Protein AF-A0A1G5RGJ6-F1 (afdb_monomer)

Organism: Photorhabdus luminescens (NCBI:txid29488)

Secondary structure (DSSP, 8-state):
--S-EEE-HHHHHHHHHHHHHT--B-EEEEEEE-GGGS-PPP-TT-SS-SSEEEEEE-SEEEE-SS-TTEEEEEEEE-TTS-SEEEEEEEEEETT--EEEEEEEEEEEE--GGGT----EEEEEEEE-S-STTB---B-TTSS---HHHHHHHHHHHHH---SPBP-SSS--B-EEE--SS---TTEEEPHHHHHHHHHHHHHHT-GGGTTTT-S-HHHHHHHHT-

Mean predicted aligned error: 13.53 Å

InterPro domains:
  IPR005068 Bacteriophage lambda, Tail fiber protein, repeat-2 [PF03406] (167-208)
  IPR022225 Phage tail fibre protein, N-terminal domain [PF12571] (2-148)
  IPR051934 Bacteriophage Tail Fiber Structural Protein [PTHR35191] (2-210)

Nearest PDB structures (foldseek):
  7qrr-assembly1_G  TM=3.386E-01  e=2.457E+00  Noumeavirus
  1zsz-assembly2_C  TM=2.371E-01  e=7.072E+00  Haemophilus influenzae
  1ou9-assembly1_A  TM=2.353E-01  e=9.485E+00  Haemophilus influenzae
  1zsz-assembly2_B  TM=1.448E-01  e=9.485E+00  Haemophilus influenzae

pLDDT: mean 86.15, std 9.47, range [50.31, 97.44]

Sequence (226 aa):
MKYFAILTNLGAAKLANAAALGTKVDITHMAVGDGGGKLPSPDVNQTKLVNEKRRAAINTLSVDPVNTNQIIAEQIIPESEGGWWMREIGLLDSEGNLIAVANCPETYKPQLQEGSGRTQTVRMILIVSNTDSVTLKIDPSVVLATRDYVDSSIQKHEKSRNHPDATLTEKGFTKLNSAINSNDETTAATPKAVKAAYDNANSKLAKNQNGADIPDKNAFVKNLGL

Radius of gyration: 33.92 Å; Cα contacts (8 Å, |Δi|>4): 413; chains: 1; bounding box: 66×36×105 Å

Structure (mmCIF, N/CA/C/O backbone):
data_AF-A0A1G5RGJ6-F1
#
_entry.id   AF-A0A1G5RGJ6-F1
#
loop_
_atom_site.group_PDB
_atom_site.id
_atom_site.type_symbol
_atom_site.label_atom_id
_atom_site.label_alt_id
_atom_site.label_comp_id
_atom_site.label_asym_id
_atom_site.label_entity_id
_atom_site.label_seq_id
_atom_site.pdbx_PDB_ins_code
_atom_site.Cartn_x
_atom_site.Cartn_y
_atom_site.Cartn_z
_atom_site.occupancy
_atom_site.B_iso_or_equiv
_atom_site.auth_seq_id
_atom_site.auth_comp_id
_atom_site.auth_asym_id
_atom_site.auth_atom_id
_atom_site.pdbx_PDB_model_num
ATOM 1 N N . MET A 1 1 ? -7.087 -16.249 24.734 1.00 59.75 1 MET A N 1
ATOM 2 C CA . MET A 1 1 ? -6.143 -15.254 24.173 1.00 59.75 1 MET A CA 1
ATOM 3 C C . MET A 1 1 ? -6.401 -13.921 24.859 1.00 59.75 1 MET A C 1
ATOM 5 O O . MET A 1 1 ? -7.562 -13.594 25.043 1.00 59.75 1 MET A O 1
ATOM 9 N N . LYS A 1 2 ? -5.363 -13.199 25.306 1.00 78.12 2 LYS A N 1
ATOM 10 C CA . LYS A 1 2 ? -5.528 -11.928 26.045 1.00 78.12 2 LYS A CA 1
ATOM 11 C C . LYS A 1 2 ? -5.760 -10.726 25.117 1.00 78.12 2 LYS A C 1
ATOM 13 O O . LYS A 1 2 ? -6.500 -9.818 25.477 1.00 78.12 2 LYS A O 1
ATOM 18 N N . TYR A 1 3 ? -5.167 -10.761 23.925 1.00 88.00 3 TYR A N 1
ATOM 19 C CA . TYR A 1 3 ? -5.337 -9.760 22.874 1.00 88.00 3 TYR A CA 1
ATOM 20 C C . TYR A 1 3 ? -5.681 -10.465 21.571 1.00 88.00 3 TYR A C 1
ATOM 22 O O . TYR A 1 3 ? -5.098 -11.513 21.281 1.00 88.00 3 TYR A O 1
ATOM 30 N N . PHE A 1 4 ? -6.650 -9.940 20.836 1.00 89.06 4 PHE A N 1
ATOM 31 C CA . PHE A 1 4 ? -7.145 -10.532 19.605 1.00 89.06 4 PHE A CA 1
ATOM 32 C C . PHE A 1 4 ? -7.876 -9.485 18.757 1.00 89.06 4 PHE A C 1
ATOM 34 O O . PHE A 1 4 ? -8.361 -8.471 19.257 1.00 89.06 4 PHE A O 1
ATOM 41 N N . ALA A 1 5 ? -7.934 -9.751 17.457 1.00 91.88 5 ALA A N 1
ATOM 42 C CA . ALA A 1 5 ? -8.711 -8.994 16.490 1.00 91.88 5 ALA A CA 1
ATOM 43 C C . ALA A 1 5 ? -9.913 -9.830 16.055 1.00 91.88 5 ALA A C 1
ATOM 45 O O . ALA A 1 5 ? -9.784 -11.039 15.852 1.00 91.88 5 ALA A O 1
ATOM 46 N N . ILE A 1 6 ? -11.060 -9.185 15.885 1.00 92.31 6 ILE A N 1
ATOM 47 C CA . ILE A 1 6 ? -12.258 -9.796 15.319 1.00 92.31 6 ILE A CA 1
ATOM 48 C C . ILE A 1 6 ? -12.815 -8.930 14.201 1.00 92.31 6 ILE A C 1
ATOM 50 O O . ILE A 1 6 ? -12.645 -7.709 14.168 1.00 92.31 6 ILE A O 1
ATOM 54 N N . LEU A 1 7 ? -13.524 -9.593 13.301 1.00 92.56 7 LEU A N 1
ATOM 55 C CA . LEU A 1 7 ? -14.355 -8.945 12.309 1.00 92.56 7 LEU A CA 1
ATOM 56 C C . LEU A 1 7 ? -15.696 -8.568 12.951 1.00 92.56 7 LEU A C 1
ATOM 58 O O . LEU A 1 7 ? -16.266 -9.364 13.700 1.00 92.56 7 LEU A O 1
ATOM 62 N N . THR A 1 8 ? -16.203 -7.372 12.669 1.00 94.38 8 THR A N 1
ATOM 63 C CA . THR A 1 8 ? -17.561 -7.002 13.087 1.00 94.38 8 THR A CA 1
ATOM 64 C C . THR A 1 8 ? -18.584 -7.702 12.190 1.00 94.38 8 THR A C 1
ATOM 66 O O . THR A 1 8 ? -18.267 -8.110 11.072 1.00 94.38 8 THR A O 1
ATOM 69 N N . ASN A 1 9 ? -19.838 -7.806 12.629 1.00 92.88 9 ASN A N 1
ATOM 70 C CA . ASN A 1 9 ? -20.930 -8.332 11.804 1.00 92.88 9 ASN A CA 1
ATOM 71 C C . ASN A 1 9 ? -21.095 -7.522 10.509 1.00 92.88 9 ASN A C 1
ATOM 73 O O . ASN A 1 9 ? -21.352 -8.085 9.446 1.00 92.88 9 ASN A O 1
ATOM 77 N N . LEU A 1 10 ? -20.886 -6.204 10.588 1.00 92.50 10 LEU A N 1
ATOM 78 C CA . LEU A 1 10 ? -20.921 -5.317 9.430 1.00 92.50 10 LEU A CA 1
ATOM 79 C C . LEU A 1 10 ? -19.747 -5.581 8.478 1.00 92.50 10 LEU A C 1
ATOM 81 O O . LEU A 1 10 ? -19.954 -5.695 7.271 1.00 92.50 10 LEU A O 1
ATOM 85 N N . GLY A 1 11 ? -18.533 -5.737 9.012 1.00 90.75 11 GLY A N 1
ATOM 86 C CA . GLY A 1 11 ? -17.352 -6.097 8.231 1.00 90.75 11 GLY A CA 1
ATOM 87 C C . GLY A 1 11 ? -17.491 -7.462 7.561 1.00 90.75 11 GLY A C 1
ATOM 88 O O . GLY A 1 11 ? -17.204 -7.592 6.374 1.00 90.75 11 GLY A O 1
ATOM 89 N N . ALA A 1 12 ? -18.014 -8.455 8.283 1.00 90.25 12 ALA A N 1
ATOM 90 C CA . ALA A 1 12 ? -18.324 -9.786 7.764 1.00 90.25 12 ALA A CA 1
ATOM 91 C C . ALA A 1 12 ? -19.304 -9.726 6.598 1.00 90.25 12 ALA A C 1
ATOM 93 O O . ALA A 1 12 ? -19.031 -10.289 5.538 1.00 90.25 12 ALA A O 1
ATOM 94 N N . ALA A 1 13 ? -20.406 -8.994 6.764 1.00 91.12 13 ALA A N 1
ATOM 95 C CA . ALA A 1 13 ? -21.399 -8.819 5.716 1.00 91.12 13 ALA A CA 1
ATOM 96 C C . ALA A 1 13 ? -20.813 -8.104 4.489 1.00 91.12 13 ALA A C 1
ATOM 98 O O . ALA A 1 13 ? -21.030 -8.552 3.365 1.00 91.12 13 ALA A O 1
ATOM 99 N N . LYS A 1 14 ? -20.025 -7.036 4.680 1.00 90.69 14 LYS A N 1
ATOM 100 C CA . LYS A 1 14 ? -19.388 -6.315 3.567 1.00 90.69 14 LYS A CA 1
ATOM 101 C C . LYS A 1 14 ? -18.380 -7.183 2.814 1.00 90.69 14 LYS A C 1
ATOM 103 O O . LYS A 1 14 ? -18.431 -7.216 1.589 1.00 90.69 14 LYS A O 1
ATOM 108 N N . LEU A 1 15 ? -17.520 -7.924 3.513 1.00 87.88 15 LEU A N 1
ATOM 109 C CA . LEU A 1 15 ? -16.556 -8.827 2.873 1.00 87.88 15 LEU A CA 1
ATOM 110 C C . LEU A 1 15 ? -17.241 -9.990 2.146 1.00 87.88 15 LEU A C 1
ATOM 112 O O . LEU A 1 15 ? -16.823 -10.351 1.045 1.00 87.88 15 LEU A O 1
ATOM 116 N N . ALA A 1 16 ? -18.309 -10.549 2.722 1.00 87.69 16 ALA A N 1
ATOM 117 C CA . ALA A 1 16 ? -19.101 -11.596 2.084 1.00 87.69 16 ALA A CA 1
ATOM 118 C C . ALA A 1 16 ? -19.816 -11.083 0.823 1.00 87.69 16 ALA A C 1
ATOM 120 O O . ALA A 1 16 ? -19.769 -11.735 -0.218 1.00 87.69 16 ALA A O 1
ATOM 121 N N . ASN A 1 17 ? -20.414 -9.889 0.883 1.00 88.69 17 ASN A N 1
ATOM 122 C CA . ASN A 1 17 ? -21.050 -9.252 -0.272 1.00 88.69 17 ASN A CA 1
ATOM 123 C C . ASN A 1 17 ? -20.033 -8.918 -1.367 1.00 88.69 17 ASN A C 1
ATOM 125 O O . ASN A 1 17 ? -20.306 -9.148 -2.541 1.00 88.69 17 ASN A O 1
ATOM 129 N N . ALA A 1 18 ? -18.853 -8.425 -0.991 1.00 88.50 18 ALA A N 1
ATOM 130 C CA . ALA A 1 18 ? -17.764 -8.157 -1.921 1.00 88.50 18 ALA A CA 1
ATOM 131 C C . ALA A 1 18 ? -17.299 -9.438 -2.632 1.00 88.50 18 ALA A C 1
ATOM 133 O O . ALA A 1 18 ? -17.200 -9.460 -3.857 1.00 88.50 18 ALA A O 1
ATOM 134 N N . ALA A 1 19 ? -17.145 -10.540 -1.887 1.00 85.62 19 ALA A N 1
ATOM 135 C CA . ALA A 1 19 ? -16.841 -11.850 -2.464 1.00 85.62 19 ALA A CA 1
ATOM 136 C C . ALA A 1 19 ? -17.929 -12.330 -3.442 1.00 85.62 19 ALA A C 1
ATOM 138 O O . ALA A 1 19 ? -17.610 -12.860 -4.502 1.00 85.62 19 ALA A O 1
ATOM 139 N N . ALA A 1 20 ? -19.208 -12.138 -3.101 1.00 87.00 20 ALA A N 1
ATOM 140 C CA . ALA A 1 20 ? -20.334 -12.576 -3.926 1.00 87.00 20 ALA A CA 1
ATOM 141 C C . ALA A 1 20 ? -20.512 -11.739 -5.205 1.00 87.00 20 ALA A C 1
ATOM 143 O O . ALA A 1 20 ? -20.880 -12.278 -6.246 1.00 87.00 20 ALA A O 1
ATOM 144 N N . LEU A 1 21 ? -20.259 -10.429 -5.132 1.00 88.25 21 LEU A N 1
ATOM 145 C CA . LEU A 1 21 ? -20.420 -9.489 -6.247 1.00 88.25 21 LEU A CA 1
ATOM 146 C C . LEU A 1 21 ? -19.147 -9.319 -7.089 1.00 88.25 21 LEU A C 1
ATOM 148 O O . LEU A 1 21 ? -19.188 -8.645 -8.116 1.00 88.25 21 LEU A O 1
ATOM 152 N N . GLY A 1 22 ? -18.017 -9.887 -6.658 1.00 82.69 22 GLY A N 1
ATOM 153 C CA . GLY A 1 22 ? -16.712 -9.653 -7.279 1.00 82.69 22 GLY A CA 1
ATOM 154 C C . GLY A 1 22 ? -16.197 -8.221 -7.088 1.00 82.69 22 GLY A C 1
ATOM 155 O O . GLY A 1 22 ? -15.380 -7.750 -7.879 1.00 82.69 22 GLY A O 1
ATOM 156 N N . THR A 1 23 ? -16.687 -7.510 -6.070 1.00 87.69 23 THR A N 1
ATOM 157 C CA . THR A 1 23 ? -16.209 -6.173 -5.693 1.00 87.69 23 THR A CA 1
ATOM 158 C C . THR A 1 23 ? -15.187 -6.271 -4.560 1.00 87.69 23 THR A C 1
ATOM 160 O O . THR A 1 23 ? -14.920 -7.352 -4.035 1.00 87.69 23 THR A O 1
ATOM 163 N N . LYS A 1 24 ? -14.567 -5.145 -4.193 1.00 86.12 24 LYS A N 1
ATOM 164 C CA . LYS A 1 24 ? -13.589 -5.083 -3.102 1.00 86.12 24 LYS A CA 1
ATOM 165 C C . LYS A 1 24 ? -14.012 -4.069 -2.050 1.00 86.12 24 LYS A C 1
ATOM 167 O O . LYS A 1 24 ? -14.622 -3.054 -2.373 1.00 86.12 24 LYS A O 1
ATOM 172 N N . VAL A 1 25 ? -13.686 -4.359 -0.796 1.00 88.06 25 VAL A N 1
ATOM 173 C CA . VAL A 1 25 ? -13.858 -3.444 0.332 1.00 88.06 25 VAL A CA 1
ATOM 174 C C . VAL A 1 25 ? -12.575 -2.643 0.510 1.00 88.06 25 VAL A C 1
ATOM 176 O O . VAL A 1 25 ? -11.504 -3.205 0.759 1.00 88.06 25 VAL A O 1
ATOM 179 N N . ASP A 1 26 ? -12.699 -1.324 0.414 1.00 88.62 26 ASP A N 1
ATOM 180 C CA . ASP A 1 26 ? -11.600 -0.391 0.635 1.00 88.62 26 ASP A CA 1
ATOM 181 C C . ASP A 1 26 ? -11.474 -0.072 2.124 1.00 88.62 26 ASP A C 1
ATOM 183 O O . ASP A 1 26 ? -12.219 0.749 2.659 1.00 88.62 26 ASP A O 1
ATOM 187 N N . ILE A 1 27 ? -10.511 -0.696 2.804 1.00 90.88 27 ILE A N 1
ATOM 188 C CA . ILE A 1 27 ? -10.155 -0.324 4.177 1.00 90.88 27 ILE A CA 1
ATOM 189 C C . ILE A 1 27 ? -9.201 0.867 4.101 1.00 90.88 27 ILE A C 1
ATOM 191 O O . ILE A 1 27 ? -8.064 0.748 3.646 1.00 90.88 27 ILE A O 1
ATOM 195 N N . THR A 1 28 ? -9.674 2.038 4.519 1.00 90.38 28 THR A N 1
ATOM 196 C CA . THR A 1 28 ? -8.976 3.307 4.272 1.00 90.38 28 THR A CA 1
ATOM 197 C C . THR A 1 28 ? -8.373 3.914 5.528 1.00 90.38 28 THR A C 1
ATOM 199 O O . THR A 1 28 ? -7.327 4.559 5.436 1.00 90.38 28 THR A O 1
ATOM 202 N N . HIS A 1 29 ? -8.993 3.700 6.690 1.00 91.69 29 HIS A N 1
ATOM 203 C CA . HIS A 1 29 ? -8.600 4.341 7.940 1.00 91.69 29 HIS A CA 1
ATOM 204 C C . HIS A 1 29 ? -8.380 3.325 9.054 1.00 91.69 29 HIS A C 1
ATOM 206 O O . HIS A 1 29 ? -9.084 2.321 9.161 1.00 91.69 29 HIS A O 1
ATOM 212 N N . MET A 1 30 ? -7.419 3.635 9.917 1.00 94.62 30 MET A N 1
ATOM 213 C CA . MET A 1 30 ? -7.238 2.977 11.198 1.00 94.62 30 MET A CA 1
ATOM 214 C C . MET A 1 30 ? -7.519 3.997 12.300 1.00 94.62 30 MET A C 1
ATOM 216 O O . MET A 1 30 ? -7.051 5.142 12.266 1.00 94.62 30 MET A O 1
ATOM 220 N N . ALA A 1 31 ? -8.347 3.579 13.247 1.00 95.06 31 ALA A N 1
ATOM 221 C CA . ALA A 1 31 ? -8.646 4.323 14.450 1.00 95.06 31 ALA A CA 1
ATOM 222 C C . ALA A 1 31 ? -7.993 3.648 15.652 1.00 95.06 31 ALA A C 1
ATOM 224 O O . ALA A 1 31 ? -7.928 2.422 15.732 1.00 95.06 31 ALA A O 1
ATOM 225 N N . VAL A 1 32 ? -7.526 4.456 16.595 1.00 95.06 32 VAL A N 1
ATOM 226 C CA . VAL A 1 32 ? -6.949 4.000 17.855 1.00 95.06 32 VAL A CA 1
ATOM 227 C C . VAL A 1 32 ? -7.662 4.718 18.990 1.00 95.06 32 VAL A C 1
ATOM 229 O O . VAL A 1 32 ? -7.907 5.928 18.930 1.00 95.06 32 VAL A O 1
ATOM 232 N N . GLY A 1 33 ? -8.021 3.958 20.017 1.00 94.31 33 GLY A N 1
ATOM 233 C CA . GLY A 1 33 ? -8.762 4.439 21.172 1.00 94.31 33 GLY A CA 1
ATOM 234 C C . GLY A 1 33 ? -8.133 4.028 22.493 1.00 94.31 33 GLY A C 1
ATOM 235 O O . GLY A 1 33 ? -7.283 3.131 22.564 1.00 94.31 33 GLY A O 1
ATOM 236 N N . ASP A 1 34 ? -8.583 4.692 23.554 1.00 93.94 34 ASP A N 1
ATOM 237 C CA . ASP A 1 34 ? -8.144 4.426 24.925 1.00 93.94 34 ASP A CA 1
ATOM 238 C C . ASP A 1 34 ? -9.097 3.512 25.706 1.00 93.94 34 ASP A C 1
ATOM 240 O O . ASP A 1 34 ? -8.871 3.295 26.899 1.00 93.94 34 ASP A O 1
ATOM 244 N N . GLY A 1 35 ? -10.158 2.999 25.072 1.00 89.06 35 GLY A N 1
ATOM 245 C CA . GLY A 1 35 ? -11.114 2.080 25.690 1.00 89.06 35 GLY A CA 1
ATOM 246 C C . GLY A 1 35 ? -11.929 2.675 26.844 1.00 89.06 35 GLY A C 1
ATOM 247 O O . GLY A 1 35 ? -12.487 1.929 27.646 1.00 89.06 35 GLY A O 1
ATOM 248 N N . GLY A 1 36 ? -11.956 4.004 27.000 1.00 88.75 36 GLY A N 1
ATOM 249 C CA . GLY A 1 36 ? -12.601 4.667 28.137 1.00 88.75 36 GLY A CA 1
ATOM 250 C C . GLY A 1 36 ? -11.837 4.482 29.454 1.00 88.75 36 GLY A C 1
ATOM 251 O O . GLY A 1 36 ? -12.436 4.499 30.528 1.00 88.75 36 GLY A O 1
ATOM 252 N N . GLY A 1 37 ? -10.520 4.258 29.384 1.00 86.50 37 GLY A N 1
ATOM 253 C CA . GLY A 1 37 ? -9.661 4.069 30.559 1.00 86.50 37 GLY A CA 1
ATOM 254 C C . GLY A 1 37 ? -9.547 2.623 31.050 1.00 86.50 37 GLY A C 1
ATOM 255 O O . GLY A 1 37 ? -8.853 2.377 32.034 1.00 86.50 37 GLY A O 1
ATOM 256 N N . LYS A 1 38 ? -10.195 1.664 30.380 1.00 89.06 38 LYS A N 1
ATOM 257 C CA . LYS A 1 38 ? -10.104 0.225 30.668 1.00 89.06 38 LYS A CA 1
ATOM 258 C C . LYS A 1 38 ? -9.821 -0.538 29.381 1.00 89.06 38 LYS A C 1
ATOM 260 O O . LYS A 1 38 ? -10.159 -0.062 28.305 1.00 89.06 38 LYS A O 1
ATOM 265 N N . LEU A 1 39 ? -9.209 -1.717 29.482 1.00 88.19 39 LEU A N 1
ATOM 266 C CA . LEU A 1 39 ? -9.000 -2.589 28.326 1.00 88.19 39 LEU A CA 1
ATOM 267 C C . LEU A 1 39 ? -10.361 -3.125 27.837 1.00 88.19 39 LEU A C 1
ATOM 269 O O . LEU A 1 39 ? -10.979 -3.909 28.566 1.00 88.19 39 LEU A O 1
ATOM 273 N N . PRO A 1 40 ? -10.847 -2.726 26.648 1.00 89.75 40 PRO A N 1
ATOM 274 C CA . PRO A 1 40 ? -12.126 -3.205 26.152 1.00 89.75 40 PRO A CA 1
ATOM 275 C C . PRO A 1 40 ? -11.983 -4.633 25.613 1.00 89.75 40 PRO A C 1
ATOM 277 O O . PRO A 1 40 ? -10.918 -5.031 25.130 1.00 89.75 40 PRO A O 1
ATOM 280 N N . SER A 1 41 ? -13.066 -5.408 25.691 1.00 91.44 41 SER A N 1
ATOM 281 C CA . SER A 1 41 ? -13.170 -6.666 24.951 1.00 91.44 41 SER A CA 1
ATOM 282 C C . SER A 1 41 ? -13.785 -6.370 23.585 1.00 91.44 41 SER A C 1
ATOM 284 O O . SER A 1 41 ? -14.881 -5.810 23.559 1.00 91.44 41 SER A O 1
ATOM 286 N N . PRO A 1 42 ? -13.127 -6.746 22.476 1.00 92.38 42 PRO A N 1
ATOM 287 C CA . PRO A 1 42 ? -13.717 -6.651 21.148 1.00 92.38 42 PRO A CA 1
ATOM 288 C C . PRO A 1 42 ? -15.051 -7.415 21.082 1.00 92.38 42 PRO A C 1
ATOM 290 O O . PRO A 1 42 ? -15.126 -8.560 21.533 1.00 92.38 42 PRO A O 1
ATOM 293 N N . ASP A 1 43 ? -16.085 -6.791 20.517 1.00 92.75 43 ASP A N 1
ATOM 294 C CA . ASP A 1 43 ? -17.411 -7.372 20.266 1.00 92.75 43 ASP A CA 1
ATOM 295 C C . ASP A 1 43 ? -17.783 -7.232 18.778 1.00 92.75 43 ASP A C 1
ATOM 297 O O . ASP A 1 43 ? -17.609 -6.183 18.156 1.00 92.75 43 ASP A O 1
ATOM 301 N N . VAL A 1 44 ? -18.302 -8.317 18.198 1.00 92.12 44 VAL A N 1
ATOM 302 C CA . VAL A 1 44 ? -18.717 -8.393 16.792 1.00 92.12 44 VAL A CA 1
ATOM 303 C C . VAL A 1 44 ? -19.825 -7.393 16.450 1.00 92.12 44 VAL A C 1
ATOM 305 O O . VAL A 1 44 ? -19.962 -7.003 15.293 1.00 92.12 44 VAL A O 1
ATOM 308 N N . ASN A 1 45 ? -20.609 -6.942 17.432 1.00 93.56 45 ASN A N 1
ATOM 309 C CA . ASN A 1 45 ? -21.677 -5.960 17.231 1.00 93.56 45 ASN A CA 1
ATOM 310 C C . ASN A 1 45 ? -21.195 -4.503 17.306 1.00 93.56 45 ASN A C 1
ATOM 312 O O . ASN 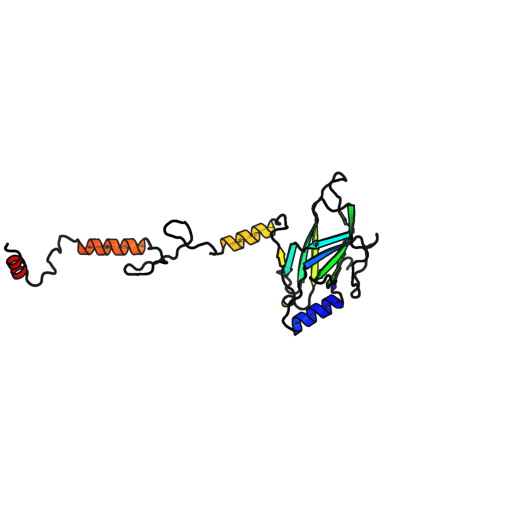A 1 45 ? -22.006 -3.587 17.153 1.00 93.56 45 ASN A O 1
ATOM 316 N N . GLN A 1 46 ? -19.901 -4.259 17.540 1.00 91.88 46 GLN A N 1
ATOM 317 C CA . GLN A 1 46 ? -19.373 -2.899 17.584 1.00 91.88 46 GLN A CA 1
ATOM 318 C C . GLN A 1 46 ? -19.494 -2.218 16.222 1.00 91.88 46 GLN A C 1
ATOM 320 O O . GLN A 1 46 ? -19.049 -2.726 15.195 1.00 91.88 46 GLN A O 1
ATOM 325 N N . THR A 1 47 ? -20.049 -1.010 16.240 1.00 92.12 47 THR A N 1
ATOM 326 C CA . THR A 1 47 ? -20.099 -0.106 15.082 1.00 92.12 47 THR A CA 1
ATOM 327 C C . THR A 1 47 ? -19.096 1.040 15.197 1.00 92.12 47 THR A C 1
ATOM 329 O O . THR A 1 47 ? -18.831 1.733 14.218 1.00 92.12 47 THR A O 1
ATOM 332 N N . LYS A 1 48 ? -18.521 1.233 16.389 1.00 93.38 48 LYS A N 1
ATOM 333 C CA . LYS A 1 48 ? -17.503 2.235 16.717 1.00 93.38 48 LYS A CA 1
ATOM 334 C C . LYS A 1 48 ? -16.623 1.752 17.873 1.00 93.38 48 LYS A C 1
ATOM 336 O O . LYS A 1 48 ? -17.019 0.857 18.625 1.00 93.38 48 LYS A O 1
ATOM 341 N N . LEU A 1 49 ? -15.454 2.372 18.017 1.00 93.56 49 LEU A N 1
ATOM 342 C CA . LEU A 1 49 ? -14.593 2.198 19.189 1.00 93.56 49 LEU A CA 1
ATOM 343 C C . LEU A 1 49 ? -15.272 2.749 20.451 1.00 93.56 49 LEU A C 1
ATOM 345 O O . LEU A 1 49 ? -16.128 3.635 20.365 1.00 93.56 49 LEU A O 1
ATOM 349 N N . VAL A 1 50 ? -14.898 2.224 21.620 1.00 93.50 50 VAL A N 1
ATOM 350 C CA . VAL A 1 50 ? -15.452 2.656 22.914 1.00 93.50 50 VAL A CA 1
ATOM 351 C C . VAL A 1 50 ? -15.112 4.121 23.175 1.00 93.50 50 VAL A C 1
ATOM 353 O O . VAL A 1 50 ? -15.988 4.897 23.556 1.00 93.50 50 VAL A O 1
ATOM 356 N N . ASN A 1 51 ? -13.858 4.507 22.938 1.00 93.69 51 ASN A N 1
ATOM 357 C CA . ASN A 1 51 ? -13.404 5.887 23.011 1.00 93.69 51 ASN A CA 1
ATOM 358 C C . ASN A 1 51 ? -12.254 6.137 22.028 1.00 93.69 51 ASN A C 1
ATOM 360 O O . ASN A 1 51 ? -11.072 5.979 22.346 1.00 93.69 51 ASN A O 1
ATOM 364 N N . GLU A 1 52 ? -12.624 6.546 20.819 1.00 94.19 52 GLU A N 1
ATOM 365 C CA . GLU A 1 52 ? -11.686 6.900 19.758 1.00 94.19 52 GLU A CA 1
ATOM 366 C C . GLU A 1 52 ? -10.868 8.147 20.133 1.00 94.19 52 GLU A C 1
ATOM 368 O O . GLU A 1 52 ? -11.419 9.175 20.526 1.00 94.19 52 GLU A O 1
ATOM 373 N N . LYS A 1 53 ? -9.540 8.061 20.001 1.00 93.81 53 LYS A N 1
ATOM 374 C CA . LYS A 1 53 ? -8.610 9.180 20.234 1.00 93.81 53 LYS A CA 1
ATOM 375 C C . LYS A 1 53 ? -8.003 9.714 18.956 1.00 93.81 53 LYS A C 1
ATOM 377 O O . LYS A 1 53 ? -7.729 10.906 18.854 1.00 93.81 53 LYS A O 1
ATOM 382 N N . ARG A 1 54 ? -7.783 8.829 17.992 1.00 92.94 54 ARG A N 1
ATOM 383 C CA . ARG A 1 54 ? -7.171 9.157 16.715 1.00 92.94 54 ARG A CA 1
ATOM 384 C C . ARG A 1 54 ? -7.802 8.322 15.623 1.00 92.94 54 ARG A C 1
ATOM 386 O O . ARG A 1 54 ? -7.996 7.124 15.800 1.00 92.94 54 ARG A O 1
ATOM 393 N N . ARG A 1 55 ? -8.003 8.945 14.469 1.00 94.12 55 ARG A N 1
ATOM 394 C CA . ARG A 1 55 ? -8.313 8.291 13.202 1.00 94.12 55 ARG A CA 1
ATOM 395 C C . ARG A 1 55 ? -7.432 8.895 12.131 1.00 94.12 55 ARG A C 1
ATOM 397 O O . ARG A 1 55 ? -7.386 10.113 11.994 1.00 94.12 55 ARG A O 1
ATOM 404 N N . ALA A 1 56 ? -6.736 8.055 11.379 1.00 91.00 56 ALA A N 1
ATOM 405 C CA . ALA A 1 56 ? -6.009 8.508 10.202 1.00 91.00 56 ALA A CA 1
ATOM 406 C C . ALA A 1 56 ? -5.995 7.429 9.125 1.00 91.00 56 ALA A C 1
ATOM 408 O O . ALA A 1 56 ? -6.393 6.287 9.366 1.00 91.00 56 ALA A O 1
ATOM 409 N N . ALA A 1 57 ? -5.545 7.810 7.935 1.00 89.50 57 ALA A N 1
ATOM 410 C CA . ALA A 1 57 ? -5.368 6.875 6.841 1.00 89.50 57 ALA A CA 1
ATOM 411 C C . ALA A 1 57 ? -4.375 5.762 7.217 1.00 89.50 57 ALA A C 1
ATOM 413 O O . ALA A 1 57 ? -3.394 5.994 7.929 1.00 89.50 57 ALA A O 1
ATOM 414 N N . ILE A 1 58 ? -4.646 4.556 6.724 1.00 89.00 58 ILE A N 1
ATOM 415 C CA . ILE A 1 58 ? -3.723 3.422 6.812 1.00 89.00 58 ILE A CA 1
ATOM 416 C C . ILE A 1 58 ? -2.520 3.696 5.913 1.00 89.00 58 ILE A C 1
ATOM 418 O O . ILE A 1 58 ? -2.664 4.200 4.797 1.00 89.00 58 ILE A O 1
ATOM 422 N N . ASN A 1 59 ? -1.339 3.336 6.401 1.00 83.88 59 ASN A N 1
ATOM 423 C CA . ASN A 1 59 ? -0.088 3.490 5.674 1.00 83.88 59 ASN A CA 1
ATOM 424 C C . ASN A 1 59 ? 0.175 2.283 4.768 1.00 83.88 59 ASN A C 1
ATOM 426 O O . ASN A 1 59 ? 0.490 2.438 3.586 1.00 83.88 59 ASN A O 1
ATOM 430 N N . THR A 1 60 ? -0.007 1.081 5.312 1.00 81.00 60 THR A N 1
ATOM 431 C CA . THR A 1 60 ? 0.174 -0.189 4.605 1.00 81.00 60 THR A CA 1
ATOM 432 C C . THR A 1 60 ? -0.966 -1.149 4.933 1.00 81.00 60 THR A C 1
ATOM 434 O O . THR A 1 60 ? -1.345 -1.334 6.088 1.00 81.00 60 THR A O 1
ATOM 437 N N . LEU A 1 61 ? -1.524 -1.768 3.897 1.00 85.19 61 LEU A N 1
ATOM 438 C CA . LEU A 1 61 ? -2.472 -2.868 3.977 1.00 85.19 61 LEU A CA 1
ATOM 439 C C . LEU A 1 61 ? -1.993 -3.970 3.031 1.00 85.19 61 LEU A C 1
ATOM 441 O O . LEU A 1 61 ? -2.019 -3.803 1.809 1.00 85.19 61 LEU A O 1
ATOM 445 N N . SER A 1 62 ? -1.532 -5.081 3.593 1.00 84.94 62 SER A N 1
ATOM 446 C CA . SER A 1 62 ? -0.964 -6.205 2.847 1.00 84.94 62 SER A CA 1
ATOM 447 C C . SER A 1 62 ? -1.513 -7.541 3.339 1.00 84.94 62 SER A C 1
ATOM 449 O O . SER A 1 62 ? -2.066 -7.640 4.431 1.00 84.94 62 SER A O 1
ATOM 451 N N . VAL A 1 63 ? -1.370 -8.578 2.517 1.00 85.12 63 VAL A N 1
ATOM 452 C CA . VAL A 1 63 ? -1.635 -9.964 2.924 1.00 85.12 63 VAL A CA 1
ATOM 453 C C . VAL A 1 63 ? -0.363 -10.544 3.537 1.00 85.12 63 VAL A C 1
ATOM 455 O O . VAL A 1 63 ? 0.737 -10.281 3.043 1.00 85.12 63 VAL A O 1
ATOM 458 N N . ASP A 1 64 ? -0.501 -11.320 4.609 1.00 83.62 64 ASP A N 1
ATOM 459 C CA . ASP A 1 64 ? 0.619 -12.036 5.218 1.00 83.62 64 ASP A CA 1
ATOM 460 C C . ASP A 1 64 ? 1.193 -13.059 4.208 1.00 83.62 64 ASP A C 1
ATOM 462 O O . ASP A 1 64 ? 0.448 -13.890 3.677 1.00 83.62 64 ASP A O 1
ATOM 466 N N . PRO A 1 65 ? 2.510 -13.025 3.922 1.00 76.94 65 PRO A N 1
ATOM 467 C CA . PRO A 1 65 ? 3.136 -13.923 2.951 1.00 76.94 65 PRO A CA 1
ATOM 468 C C . PRO A 1 65 ? 3.132 -15.399 3.375 1.00 76.94 65 PRO A C 1
ATOM 470 O O . PRO A 1 65 ? 3.288 -16.272 2.524 1.00 76.94 65 PRO A O 1
ATOM 473 N N . VAL A 1 66 ? 2.988 -15.690 4.669 1.00 81.94 66 VAL A N 1
ATOM 474 C CA . VAL A 1 66 ? 2.914 -17.049 5.222 1.00 81.94 66 VAL A CA 1
ATOM 475 C C . VAL A 1 66 ? 1.461 -17.508 5.327 1.00 81.94 66 VAL A C 1
ATOM 477 O O . VAL A 1 66 ? 1.160 -18.667 5.050 1.00 81.94 66 VAL A O 1
ATOM 480 N N . ASN A 1 67 ? 0.553 -16.603 5.706 1.00 82.94 67 ASN A N 1
ATOM 481 C CA . ASN A 1 67 ? -0.864 -16.898 5.909 1.00 82.94 67 ASN A CA 1
ATOM 482 C C . ASN A 1 67 ? -1.738 -16.053 4.977 1.00 82.94 67 ASN A C 1
ATOM 484 O O . ASN A 1 67 ? -2.179 -14.967 5.341 1.00 82.94 67 ASN A O 1
ATOM 488 N N . THR A 1 68 ? -2.097 -16.587 3.811 1.00 83.19 68 THR A N 1
ATOM 489 C CA . THR A 1 68 ? -2.869 -15.852 2.788 1.00 83.19 68 THR A CA 1
ATOM 490 C C . THR A 1 68 ? -4.273 -15.413 3.220 1.00 83.19 68 THR A C 1
ATOM 492 O O . THR A 1 68 ? -4.892 -14.610 2.530 1.00 83.19 68 THR A O 1
ATOM 495 N N . ASN A 1 69 ? -4.765 -15.906 4.361 1.00 84.44 69 ASN A N 1
ATOM 496 C CA . ASN A 1 69 ? -6.034 -15.509 4.981 1.00 84.44 69 ASN A CA 1
ATOM 497 C C . ASN A 1 69 ? -5.874 -14.389 6.026 1.00 84.44 69 ASN A C 1
ATOM 499 O O . ASN A 1 69 ? -6.834 -14.050 6.715 1.00 84.44 69 ASN A O 1
ATOM 503 N N . GLN A 1 70 ? -4.670 -13.841 6.204 1.00 86.81 70 GLN A N 1
ATOM 504 C CA . GLN A 1 70 ? -4.397 -12.761 7.146 1.00 86.81 70 GLN A CA 1
ATOM 505 C C . GLN A 1 70 ? -4.078 -11.469 6.410 1.00 86.81 70 GLN A C 1
ATOM 507 O O . GLN A 1 70 ? -3.251 -11.434 5.501 1.00 86.81 70 GLN A O 1
ATOM 512 N N . ILE A 1 71 ? -4.721 -10.395 6.848 1.00 89.38 71 ILE A N 1
ATOM 513 C CA . ILE A 1 71 ? -4.462 -9.035 6.401 1.00 89.38 71 ILE A CA 1
ATOM 514 C C . ILE A 1 71 ? -3.746 -8.302 7.521 1.00 89.38 71 ILE A C 1
ATOM 516 O O . ILE A 1 71 ? -4.171 -8.327 8.677 1.00 89.38 71 ILE A O 1
ATOM 520 N N . ILE A 1 72 ? -2.661 -7.634 7.161 1.00 89.94 72 ILE A N 1
ATOM 521 C CA . ILE A 1 72 ? -1.859 -6.805 8.043 1.00 89.94 72 ILE A CA 1
ATOM 522 C C . ILE A 1 72 ? -2.147 -5.357 7.667 1.00 89.94 72 ILE A C 1
ATOM 524 O O . ILE A 1 72 ? -1.803 -4.908 6.575 1.00 89.94 72 ILE A O 1
ATOM 528 N N . ALA A 1 73 ? -2.794 -4.637 8.576 1.00 90.88 73 ALA A N 1
ATOM 529 C CA . ALA A 1 73 ? -2.985 -3.199 8.484 1.00 90.88 73 ALA A CA 1
ATOM 530 C C . ALA A 1 73 ? -1.986 -2.506 9.409 1.00 90.88 73 ALA A C 1
ATOM 532 O O . ALA A 1 73 ? -1.893 -2.858 10.589 1.00 90.88 73 ALA A O 1
ATOM 533 N N . GLU A 1 74 ? -1.272 -1.502 8.910 1.00 90.75 74 GLU A N 1
ATOM 534 C CA . GLU A 1 74 ? -0.378 -0.690 9.729 1.00 90.75 74 GLU A CA 1
ATOM 535 C C . GLU A 1 74 ? -0.663 0.801 9.593 1.00 90.75 74 GLU A C 1
ATOM 537 O O . GLU A 1 74 ? -0.958 1.333 8.519 1.00 90.75 74 GLU A O 1
ATOM 542 N N . GLN A 1 75 ? -0.524 1.481 10.722 1.00 89.12 75 GLN A N 1
ATOM 543 C CA . GLN A 1 75 ? -0.603 2.923 10.833 1.00 89.12 75 GLN A CA 1
ATOM 544 C C . GLN A 1 75 ? 0.565 3.425 11.678 1.00 89.12 75 GLN A C 1
ATOM 546 O O . GLN A 1 75 ? 0.894 2.850 12.715 1.00 89.12 75 GLN A O 1
ATOM 551 N N . ILE A 1 76 ? 1.173 4.531 11.271 1.00 87.38 76 ILE A N 1
ATOM 552 C CA . ILE A 1 76 ? 2.196 5.227 12.041 1.00 87.38 76 ILE A CA 1
ATOM 553 C C . ILE A 1 76 ? 1.551 6.415 12.752 1.00 87.38 76 ILE A C 1
ATOM 555 O O . ILE A 1 76 ? 0.861 7.251 12.160 1.00 87.38 76 ILE A O 1
ATOM 559 N N . ILE A 1 77 ? 1.781 6.489 14.057 1.00 88.44 77 ILE A N 1
ATOM 560 C CA . ILE A 1 77 ? 1.412 7.624 14.891 1.00 88.44 77 ILE A CA 1
ATOM 561 C C . ILE A 1 77 ? 2.672 8.479 15.080 1.00 88.44 77 ILE A C 1
ATOM 563 O O . ILE A 1 77 ? 3.623 8.004 15.718 1.00 88.44 77 ILE A O 1
ATOM 567 N N . PRO A 1 78 ? 2.706 9.706 14.530 1.00 86.38 78 PRO A N 1
ATOM 568 C CA . PRO A 1 78 ? 3.856 10.594 14.656 1.00 86.38 78 PRO A CA 1
ATOM 569 C C . PRO A 1 78 ? 4.053 11.062 16.106 1.00 86.38 78 PRO A C 1
ATOM 571 O O . PRO A 1 78 ? 3.198 10.885 16.976 1.00 86.38 78 PRO A O 1
ATOM 574 N N . GLU A 1 79 ? 5.194 11.680 16.390 1.00 83.12 79 GLU A N 1
ATOM 575 C CA . GLU A 1 79 ? 5.496 12.233 17.718 1.00 83.12 79 GLU A CA 1
ATOM 576 C C . GLU A 1 79 ? 4.630 13.440 18.113 1.00 83.12 79 GLU A C 1
ATOM 578 O O . GLU A 1 79 ? 4.485 13.724 19.302 1.00 83.12 79 GLU A O 1
ATOM 583 N N . SER A 1 80 ? 4.031 14.116 17.127 1.00 82.12 80 SER A N 1
ATOM 584 C CA . SER A 1 80 ? 3.118 15.247 17.318 1.00 82.12 80 SER A CA 1
ATOM 585 C C . SER A 1 80 ? 1.749 14.842 17.864 1.00 82.12 80 SER A C 1
ATOM 587 O O . SER A 1 80 ? 0.994 15.704 18.304 1.00 82.12 80 SER A O 1
ATOM 589 N N . GLU A 1 81 ? 1.417 13.549 17.837 1.00 84.19 81 GLU A N 1
ATOM 590 C CA . GLU A 1 81 ? 0.126 13.030 18.275 1.00 84.19 81 GLU A CA 1
ATOM 591 C C . GLU A 1 81 ? 0.301 11.994 19.383 1.00 84.19 81 GLU A C 1
ATOM 593 O O . GLU A 1 81 ? 0.997 10.988 19.227 1.00 84.19 81 GLU A O 1
ATOM 598 N N . GLY A 1 82 ? -0.336 12.225 20.524 1.00 87.38 82 GLY A N 1
ATOM 599 C CA . GLY A 1 82 ? -0.179 11.395 21.712 1.00 87.38 82 GLY A CA 1
ATOM 600 C C . GLY A 1 82 ? -0.866 12.017 22.920 1.00 87.38 82 GLY A C 1
ATOM 601 O O . GLY A 1 82 ? -1.831 12.763 22.766 1.00 87.38 82 GLY A O 1
ATOM 602 N N . GLY A 1 83 ? -0.377 11.695 24.114 1.00 88.44 83 GLY A N 1
ATOM 603 C CA . GLY A 1 83 ? -0.976 12.115 25.384 1.00 88.44 83 GLY A CA 1
ATOM 604 C C . GLY A 1 83 ? -2.102 11.189 25.856 1.00 88.44 83 GLY A C 1
ATOM 605 O O . GLY A 1 83 ? -2.939 11.573 26.670 1.00 88.44 83 GLY A O 1
ATOM 606 N N . TRP A 1 84 ? -2.183 9.973 25.310 1.00 91.44 84 TRP A N 1
ATOM 607 C CA . TRP A 1 84 ? -3.242 9.015 25.619 1.00 91.44 84 TRP A CA 1
ATOM 608 C C . TRP A 1 84 ? -2.732 7.572 25.585 1.00 91.44 84 TRP A C 1
ATOM 610 O O . TRP A 1 84 ? -1.681 7.243 25.030 1.00 91.44 84 TRP A O 1
ATOM 620 N N . TRP A 1 85 ? -3.491 6.701 26.241 1.00 92.50 85 TRP A N 1
ATOM 621 C CA . TRP A 1 85 ? -3.229 5.270 26.298 1.00 92.50 85 TRP A CA 1
ATOM 622 C C . TRP A 1 85 ? -3.889 4.576 25.117 1.00 92.50 85 TRP A C 1
ATOM 624 O O . TRP A 1 85 ? -5.064 4.798 24.858 1.00 92.50 85 TRP A O 1
ATOM 634 N N . MET A 1 86 ? -3.166 3.699 24.437 1.00 94.19 86 MET A N 1
ATOM 635 C CA . MET A 1 86 ? -3.721 2.840 23.398 1.00 94.19 86 MET A CA 1
ATOM 636 C C . MET A 1 86 ? -4.240 1.556 24.037 1.00 94.19 86 MET A C 1
ATOM 638 O O . MET A 1 86 ? -3.502 0.906 24.784 1.00 94.19 86 MET A O 1
ATOM 642 N N . ARG A 1 87 ? -5.498 1.207 23.759 1.00 94.69 87 ARG A N 1
ATOM 643 C CA . ARG A 1 87 ? -6.144 -0.020 24.262 1.00 94.69 87 ARG A CA 1
ATOM 644 C C . ARG A 1 87 ? -7.004 -0.731 23.224 1.00 94.69 87 ARG A C 1
ATOM 646 O O . ARG A 1 87 ? -7.212 -1.938 23.332 1.00 94.69 87 ARG A O 1
ATOM 653 N N . GLU A 1 88 ? -7.496 -0.000 22.232 1.00 94.56 88 GLU A N 1
ATOM 654 C CA . GLU A 1 88 ? -8.308 -0.537 21.142 1.00 94.56 88 GLU A CA 1
ATOM 655 C C . GLU A 1 88 ? -7.872 0.026 19.794 1.00 94.56 88 GLU A C 1
ATOM 657 O O . GLU A 1 88 ? -7.378 1.152 19.698 1.00 94.56 88 GLU A O 1
ATOM 662 N N . ILE A 1 89 ? -8.054 -0.784 18.758 1.00 95.56 89 ILE A N 1
ATOM 663 C CA . ILE A 1 89 ? -7.737 -0.466 17.370 1.00 95.56 89 ILE A CA 1
ATOM 664 C C . ILE A 1 89 ? -8.944 -0.863 16.522 1.00 95.56 89 ILE A C 1
ATOM 666 O O . ILE A 1 89 ? -9.540 -1.918 16.739 1.00 95.56 89 ILE A O 1
ATOM 670 N N . GLY A 1 90 ? -9.309 -0.022 15.562 1.00 95.88 90 GLY A N 1
ATOM 671 C CA . GLY A 1 90 ? -10.407 -0.257 14.632 1.00 95.88 90 GLY A CA 1
ATOM 672 C C . GLY A 1 90 ? -9.969 -0.037 13.192 1.00 95.88 90 GLY A C 1
ATOM 673 O O . GLY A 1 90 ? -9.265 0.929 12.904 1.00 95.88 90 GLY A O 1
ATOM 674 N N . LEU A 1 91 ? -10.406 -0.906 12.284 1.00 95.44 91 LEU A N 1
ATOM 675 C CA . LEU A 1 91 ? -10.245 -0.723 10.839 1.00 95.44 91 LEU A CA 1
ATOM 676 C C . LEU A 1 91 ? -11.554 -0.244 10.238 1.00 95.44 91 LEU A C 1
ATOM 678 O O . LEU A 1 91 ? -12.599 -0.850 10.485 1.00 95.44 91 LEU A O 1
ATOM 682 N N . LEU A 1 92 ? -11.492 0.821 9.444 1.00 94.62 92 LEU A N 1
ATOM 683 C CA . LEU A 1 92 ? -12.665 1.444 8.847 1.00 94.62 92 LEU A CA 1
ATOM 684 C C . LEU A 1 92 ? -12.567 1.506 7.327 1.00 94.62 92 LEU A C 1
ATOM 686 O O . LEU A 1 92 ? -11.487 1.710 6.762 1.00 94.62 92 LEU A O 1
ATOM 690 N N . ASP A 1 93 ? -13.717 1.359 6.678 1.00 92.50 93 ASP A N 1
ATOM 691 C CA . ASP A 1 93 ? -13.834 1.516 5.233 1.00 92.50 93 ASP A CA 1
ATOM 692 C C . ASP A 1 93 ? -13.929 2.990 4.792 1.00 92.50 93 ASP A C 1
ATOM 694 O O . ASP A 1 93 ? -13.888 3.914 5.609 1.00 92.50 93 ASP A O 1
ATOM 698 N N . SER A 1 94 ? -14.018 3.226 3.481 1.00 87.50 94 SER A N 1
ATOM 699 C CA . SER A 1 94 ? -14.195 4.559 2.878 1.00 87.50 94 SER A CA 1
ATOM 700 C C . SER A 1 94 ? -15.467 5.293 3.317 1.00 87.50 94 SER A C 1
ATOM 702 O O . SER A 1 94 ? -15.524 6.516 3.237 1.00 87.50 94 SER A O 1
ATOM 704 N N . GLU A 1 95 ? -16.482 4.566 3.777 1.00 87.94 95 GLU A N 1
ATOM 705 C CA . GLU A 1 95 ? -17.744 5.112 4.287 1.00 87.94 95 GLU A CA 1
ATOM 706 C C . GLU A 1 95 ? -17.689 5.361 5.809 1.00 87.94 95 GLU A C 1
ATOM 708 O O . GLU A 1 95 ? -18.637 5.881 6.392 1.00 87.94 95 GLU A O 1
ATOM 713 N N . GLY A 1 96 ? -16.580 5.003 6.468 1.00 89.19 96 GLY A N 1
ATOM 714 C CA . GLY A 1 96 ? -16.395 5.148 7.909 1.00 89.19 96 GLY A CA 1
ATOM 715 C C . GLY A 1 96 ? -17.025 4.032 8.745 1.00 89.19 96 GLY A C 1
ATOM 716 O O . GLY A 1 96 ? -17.112 4.181 9.965 1.00 89.19 96 GLY A O 1
ATOM 717 N N . ASN A 1 97 ? -17.434 2.920 8.132 1.00 93.38 97 ASN A N 1
ATOM 718 C CA . ASN A 1 97 ? -17.960 1.757 8.838 1.00 93.38 97 ASN A CA 1
ATOM 719 C C . ASN A 1 97 ? -16.831 0.957 9.486 1.00 93.38 97 ASN A C 1
ATOM 721 O O . ASN A 1 97 ? -15.808 0.691 8.855 1.00 93.38 97 ASN A O 1
ATOM 725 N N . LEU A 1 98 ? -17.039 0.516 10.727 1.00 94.25 98 LEU A N 1
ATOM 726 C CA . LEU A 1 98 ? -16.080 -0.317 11.446 1.00 94.25 98 LEU A CA 1
ATOM 727 C C . LEU A 1 98 ? -16.112 -1.756 10.910 1.00 94.25 98 LEU A C 1
ATOM 729 O O . LEU A 1 98 ? -17.062 -2.497 11.158 1.00 94.25 98 LEU A O 1
ATOM 733 N N . ILE A 1 99 ? -15.064 -2.151 10.189 1.00 94.19 99 ILE A N 1
ATOM 734 C CA . ILE A 1 99 ? -14.913 -3.479 9.579 1.00 94.19 99 ILE A CA 1
ATOM 735 C C . ILE A 1 99 ? -14.364 -4.487 10.586 1.00 94.19 99 ILE A C 1
ATOM 737 O O . ILE A 1 99 ? -14.813 -5.631 10.651 1.00 94.19 99 ILE A O 1
ATOM 741 N N . ALA A 1 100 ? -13.390 -4.065 11.384 1.00 94.38 100 ALA A N 1
ATOM 742 C CA . ALA A 1 100 ? -12.755 -4.919 12.370 1.00 94.38 100 ALA A CA 1
ATOM 743 C C . ALA A 1 100 ? -12.354 -4.123 13.603 1.00 94.38 100 ALA A C 1
ATOM 745 O O . ALA A 1 100 ? -12.077 -2.925 13.523 1.00 94.38 100 ALA A O 1
ATOM 746 N N . VAL A 1 101 ? -12.286 -4.818 14.731 1.00 95.38 101 VAL A N 1
ATOM 747 C CA . VAL A 1 101 ? -11.900 -4.257 16.021 1.00 95.38 101 VAL A CA 1
ATOM 748 C C . VAL A 1 101 ? -10.939 -5.204 16.729 1.00 95.38 101 VAL A C 1
ATOM 750 O O . VAL A 1 101 ? -11.071 -6.426 16.658 1.00 95.38 101 VAL A O 1
ATOM 753 N N . ALA A 1 102 ? -9.941 -4.639 17.395 1.00 94.62 102 ALA A N 1
ATOM 754 C CA . ALA A 1 102 ? -8.962 -5.365 18.182 1.00 94.62 102 ALA A CA 1
ATOM 755 C C . ALA A 1 102 ? -8.700 -4.654 19.503 1.00 94.62 102 ALA A C 1
ATOM 757 O O . ALA A 1 102 ? -8.768 -3.427 19.591 1.00 94.62 102 ALA A O 1
ATOM 758 N N . ASN A 1 103 ? -8.329 -5.427 20.516 1.00 93.31 103 ASN A N 1
ATOM 759 C CA . ASN A 1 103 ? -7.728 -4.891 21.726 1.00 93.31 103 ASN A CA 1
ATOM 760 C C . ASN A 1 103 ? -6.202 -5.023 21.664 1.00 93.31 103 ASN A C 1
ATOM 762 O O . ASN A 1 103 ? -5.659 -5.946 21.054 1.00 93.31 103 ASN A O 1
ATOM 766 N N . CYS A 1 104 ? -5.496 -4.103 22.313 1.00 88.94 104 CYS A N 1
ATOM 767 C CA . CYS A 1 104 ? -4.039 -4.116 22.387 1.00 88.94 104 CYS A CA 1
ATOM 768 C C . CYS A 1 104 ? -3.553 -3.937 23.834 1.00 88.94 104 CYS A C 1
ATOM 770 O O . CYS A 1 104 ? -4.298 -3.440 24.682 1.00 88.94 104 CYS A O 1
ATOM 772 N N . PRO A 1 105 ? -2.319 -4.373 24.154 1.00 88.19 105 PRO A N 1
ATOM 773 C CA . PRO A 1 105 ? -1.726 -4.114 25.458 1.00 88.19 105 PRO A CA 1
ATOM 774 C C . PRO A 1 105 ? -1.706 -2.618 25.757 1.00 88.19 105 PRO A C 1
ATOM 776 O O . PRO A 1 105 ? -1.325 -1.826 24.894 1.00 88.19 105 PRO A O 1
ATOM 779 N N . GLU A 1 106 ? -2.062 -2.251 26.989 1.00 89.19 106 GLU A N 1
ATOM 780 C CA . GLU A 1 106 ? -2.071 -0.856 27.423 1.00 89.19 106 GLU A CA 1
ATOM 781 C C . GLU A 1 106 ? -0.700 -0.223 27.193 1.00 89.19 106 GLU A C 1
ATOM 783 O O . GLU A 1 106 ? 0.288 -0.566 27.844 1.00 89.19 106 GLU A O 1
ATOM 788 N N . THR A 1 107 ? -0.641 0.692 26.230 1.00 89.94 107 THR A N 1
ATOM 789 C CA . THR A 1 107 ? 0.608 1.330 25.824 1.00 89.94 107 THR A CA 1
ATOM 790 C C . THR A 1 107 ? 0.409 2.829 25.806 1.00 89.94 107 THR A C 1
ATOM 792 O O . THR A 1 107 ? -0.449 3.333 25.086 1.00 89.94 107 THR A O 1
ATOM 795 N N . TYR A 1 108 ? 1.193 3.551 26.601 1.00 89.19 108 TYR A N 1
ATOM 796 C CA . TYR A 1 108 ? 1.147 5.005 26.598 1.00 89.19 108 TYR A CA 1
ATOM 797 C C . TYR A 1 108 ? 1.919 5.566 25.405 1.00 89.19 108 TYR A C 1
ATOM 799 O O . TYR A 1 108 ? 3.087 5.220 25.196 1.00 89.19 108 TYR A O 1
ATOM 807 N N . LYS A 1 109 ? 1.265 6.442 24.638 1.00 89.19 109 LYS A N 1
ATOM 808 C CA . LYS A 1 109 ? 1.866 7.152 23.513 1.00 89.19 109 LYS A CA 1
ATOM 809 C C . LYS A 1 109 ? 2.160 8.597 23.935 1.00 89.19 109 LYS A C 1
ATOM 811 O O . LYS A 1 109 ? 1.243 9.417 23.896 1.00 89.19 109 LYS A O 1
ATOM 816 N N . PRO A 1 110 ? 3.403 8.931 24.326 1.00 87.06 110 PRO A N 1
ATOM 817 C CA . PRO A 1 110 ? 3.739 10.294 24.713 1.00 87.06 110 PRO A CA 1
ATOM 818 C C . PRO A 1 110 ? 3.766 11.224 23.494 1.00 87.06 110 PRO A C 1
ATOM 820 O O . PRO A 1 110 ? 3.958 10.787 22.346 1.00 87.06 110 PRO A O 1
ATOM 823 N N . GLN A 1 111 ? 3.560 12.508 23.769 1.00 83.31 111 GLN A N 1
ATOM 824 C CA . GLN A 1 111 ? 3.695 13.611 22.815 1.00 83.31 111 GLN A CA 1
ATOM 825 C C . GLN A 1 111 ? 4.973 14.408 23.101 1.00 83.31 111 GLN A C 1
ATOM 827 O O . GLN A 1 111 ? 5.467 14.424 24.230 1.00 83.31 111 GLN A O 1
ATOM 832 N N . LEU A 1 112 ? 5.505 15.103 22.095 1.00 77.69 112 LEU A N 1
ATOM 833 C CA . LEU A 1 112 ? 6.759 15.857 22.222 1.00 77.69 112 LEU A CA 1
ATOM 834 C C . LEU A 1 112 ? 6.741 16.885 23.373 1.00 77.69 112 LEU A C 1
ATOM 836 O O . LEU A 1 112 ? 7.758 17.087 24.033 1.00 77.69 112 LEU A O 1
ATOM 840 N N . GLN A 1 113 ? 5.581 17.482 23.666 1.00 79.00 113 GLN A N 1
ATOM 841 C CA . GLN A 1 113 ? 5.384 18.452 24.751 1.00 79.00 113 GLN A CA 1
ATOM 842 C C . GLN A 1 113 ? 5.626 17.859 26.149 1.00 79.00 113 GLN A C 1
ATOM 844 O O . GLN A 1 113 ? 5.903 18.599 27.087 1.00 79.00 113 GLN A O 1
ATOM 849 N N . GLU A 1 114 ? 5.565 16.535 26.290 1.00 78.44 114 GLU A N 1
ATOM 850 C CA . GLU A 1 114 ? 5.862 15.816 27.536 1.00 78.44 114 GLU A CA 1
ATOM 851 C C . GLU A 1 114 ? 7.366 15.519 27.690 1.00 78.44 114 GLU A C 1
ATOM 853 O O . GLU A 1 114 ? 7.771 14.779 28.583 1.00 78.44 114 GLU A O 1
ATOM 858 N N . GLY A 1 115 ? 8.210 16.074 26.810 1.00 76.50 115 GLY A N 1
ATOM 859 C CA . GLY A 1 115 ? 9.662 15.879 26.817 1.00 76.50 115 GLY A CA 1
ATOM 860 C C . GLY A 1 115 ? 10.120 14.555 26.197 1.00 76.50 115 GLY A C 1
ATOM 861 O O . GLY A 1 115 ? 11.309 14.248 26.224 1.00 76.50 115 GLY A O 1
ATOM 862 N N . SER A 1 116 ? 9.200 13.770 25.623 1.00 72.88 116 SER A N 1
ATOM 863 C CA . SER A 1 116 ? 9.497 12.506 24.943 1.00 72.88 116 SER A CA 1
ATOM 864 C C . SER A 1 116 ? 8.599 12.322 23.716 1.00 72.88 116 SER A C 1
ATOM 866 O O . SER A 1 116 ? 7.524 11.728 23.777 1.00 72.88 116 SER A O 1
ATOM 868 N N . GLY A 1 117 ? 9.048 12.840 22.571 1.00 74.56 117 GLY A N 1
ATOM 869 C CA . GLY A 1 117 ? 8.436 12.542 21.279 1.00 74.56 117 GLY A CA 1
ATOM 870 C C . GLY A 1 117 ? 8.744 11.102 20.876 1.00 74.56 117 GLY A C 1
ATOM 871 O O . GLY A 1 117 ? 9.905 10.717 20.746 1.00 74.56 117 GLY A O 1
ATOM 872 N N . ARG A 1 118 ? 7.712 10.273 20.705 1.00 81.62 118 ARG A N 1
ATOM 873 C CA . ARG A 1 118 ? 7.868 8.897 20.218 1.00 81.62 118 ARG A CA 1
ATOM 874 C C . ARG A 1 118 ? 7.069 8.724 18.944 1.00 81.62 118 ARG A C 1
ATOM 876 O O . ARG A 1 118 ? 5.884 9.017 18.943 1.00 81.62 118 ARG A O 1
ATOM 883 N N . THR A 1 119 ? 7.669 8.190 17.888 1.00 84.75 119 THR A N 1
ATOM 884 C CA . THR A 1 119 ? 6.902 7.661 16.751 1.00 84.75 119 THR A CA 1
ATOM 885 C C . THR A 1 119 ? 6.530 6.214 17.052 1.00 84.75 119 THR A C 1
ATOM 887 O O . THR A 1 119 ? 7.375 5.442 17.514 1.00 84.75 119 THR A O 1
ATOM 890 N N . GLN A 1 120 ? 5.268 5.842 16.847 1.00 86.06 120 GLN A N 1
ATOM 891 C CA . GLN A 1 120 ? 4.783 4.501 17.159 1.00 86.06 120 GLN A CA 1
ATOM 892 C C . GLN A 1 120 ? 4.009 3.901 15.994 1.00 86.06 120 GLN A C 1
ATOM 894 O O . GLN A 1 120 ? 3.018 4.465 15.544 1.00 86.06 120 GLN A O 1
ATOM 899 N N . THR A 1 121 ? 4.449 2.731 15.544 1.00 88.06 121 THR A N 1
ATOM 900 C CA . THR A 1 121 ? 3.733 1.940 14.544 1.00 88.06 121 THR A CA 1
ATOM 901 C C . THR A 1 121 ? 2.720 1.041 15.241 1.00 88.06 121 THR A C 1
ATOM 903 O O . THR A 1 121 ? 3.070 0.268 16.135 1.00 88.06 121 THR A O 1
ATOM 906 N N . VAL A 1 122 ? 1.464 1.147 14.829 1.00 90.69 122 VAL A N 1
ATOM 907 C CA . VAL A 1 122 ? 0.358 0.287 15.238 1.00 90.69 122 VAL A CA 1
ATOM 908 C C . VAL A 1 122 ? 0.102 -0.697 14.108 1.00 90.69 122 VAL A C 1
ATOM 910 O O . VAL A 1 122 ? -0.110 -0.295 12.968 1.00 90.69 122 VAL A O 1
ATOM 913 N N . ARG A 1 123 ? 0.149 -1.991 14.428 1.00 91.31 123 ARG A N 1
ATOM 914 C CA . ARG A 1 123 ? -0.088 -3.090 13.490 1.00 91.31 123 ARG A CA 1
ATOM 915 C C . ARG A 1 123 ? -1.275 -3.906 13.980 1.00 91.31 123 ARG A C 1
ATOM 917 O O . ARG A 1 123 ? -1.251 -4.403 15.105 1.00 91.31 123 ARG A O 1
ATOM 924 N N . MET A 1 124 ? -2.280 -4.071 13.130 1.00 90.44 124 MET A N 1
ATOM 925 C CA . MET A 1 124 ? -3.424 -4.944 13.365 1.00 90.44 124 MET A CA 1
ATOM 926 C C . MET A 1 124 ? -3.401 -6.081 12.349 1.00 90.44 124 MET A C 1
ATOM 928 O O . MET A 1 124 ? -3.370 -5.845 11.144 1.00 90.44 124 MET A O 1
ATOM 932 N N . ILE A 1 125 ? -3.413 -7.313 12.853 1.00 89.75 125 ILE A N 1
ATOM 933 C CA . ILE A 1 125 ? -3.497 -8.524 12.038 1.00 89.75 125 ILE A CA 1
ATOM 934 C C . ILE A 1 125 ? -4.929 -9.032 12.136 1.00 89.75 125 ILE A C 1
ATOM 936 O O . ILE A 1 125 ? -5.423 -9.278 13.237 1.00 89.75 125 ILE A O 1
ATOM 940 N N . LEU A 1 126 ? -5.593 -9.171 10.996 1.00 88.12 126 LEU A N 1
ATOM 941 C CA . LEU A 1 126 ? -6.977 -9.610 10.891 1.00 88.12 126 LEU A CA 1
ATOM 942 C C . LEU A 1 126 ? -7.054 -10.871 10.036 1.00 88.12 126 LEU A C 1
ATOM 944 O O . LEU A 1 126 ? -6.549 -10.892 8.919 1.00 88.12 126 LEU A O 1
ATOM 948 N N . ILE A 1 127 ? -7.733 -11.901 10.537 1.00 85.88 127 ILE A N 1
ATOM 949 C CA . ILE A 1 127 ? -8.045 -13.097 9.751 1.00 85.88 127 ILE A CA 1
ATOM 950 C C . ILE A 1 127 ? -9.348 -12.844 8.987 1.00 85.88 127 ILE A C 1
ATOM 952 O O . ILE A 1 127 ? -10.357 -12.478 9.592 1.00 85.88 127 ILE A O 1
ATOM 956 N N . VAL A 1 128 ? -9.337 -13.057 7.673 1.00 83.44 128 VAL A N 1
ATOM 957 C CA . VAL A 1 128 ? -10.511 -12.954 6.797 1.00 83.44 128 VAL A CA 1
ATOM 958 C C . VAL A 1 128 ? -10.728 -14.256 6.032 1.00 83.44 128 VAL A C 1
ATOM 960 O O . VAL A 1 128 ? -9.786 -15.003 5.774 1.00 83.44 128 VAL A O 1
ATOM 963 N N . SER A 1 129 ? -11.974 -14.528 5.641 1.00 78.00 129 SER A N 1
ATOM 964 C CA . SER A 1 129 ? -12.310 -15.729 4.862 1.00 78.00 129 SER A CA 1
ATOM 965 C C . SER A 1 129 ? -11.786 -15.680 3.424 1.00 78.00 129 SER A C 1
ATOM 967 O O . SER A 1 129 ? -11.534 -16.726 2.837 1.00 78.00 129 SER A O 1
ATOM 969 N N . ASN A 1 130 ? -11.652 -14.479 2.850 1.00 74.88 130 ASN A N 1
ATOM 970 C CA . ASN A 1 130 ? -11.071 -14.258 1.529 1.00 74.88 130 ASN A CA 1
ATOM 971 C C . ASN A 1 130 ? -10.374 -12.889 1.483 1.00 74.88 130 ASN A C 1
ATOM 973 O O . ASN A 1 130 ? -10.997 -11.868 1.786 1.00 74.88 130 ASN A O 1
ATOM 977 N N . THR A 1 131 ? -9.093 -12.868 1.116 1.00 76.06 131 THR A N 1
ATOM 978 C CA . THR A 1 131 ? -8.296 -11.643 0.980 1.00 76.06 131 THR A CA 1
ATOM 979 C C . THR A 1 131 ? -8.492 -10.934 -0.360 1.00 76.06 131 THR A C 1
ATOM 981 O O . THR A 1 131 ? -8.259 -9.729 -0.428 1.00 76.06 131 THR A O 1
ATOM 984 N N . ASP A 1 132 ? -9.018 -11.610 -1.390 1.00 78.31 132 ASP A N 1
ATOM 985 C CA . ASP A 1 132 ? -9.318 -11.002 -2.698 1.00 78.31 132 ASP A CA 1
ATOM 986 C C . ASP A 1 132 ? -10.413 -9.931 -2.617 1.00 78.31 132 ASP A C 1
ATOM 988 O O . ASP A 1 132 ? -10.421 -8.975 -3.398 1.00 78.31 132 ASP A O 1
ATOM 992 N N . SER A 1 133 ? -11.307 -10.070 -1.635 1.00 75.31 133 SER A N 1
ATOM 993 C CA . SER A 1 133 ? -12.393 -9.131 -1.347 1.00 75.31 133 SER A CA 1
ATOM 994 C C . SER A 1 133 ? -11.919 -7.831 -0.694 1.00 75.31 133 SER A C 1
ATOM 996 O O . SER A 1 133 ? -12.750 -6.976 -0.389 1.00 75.31 133 SER A O 1
ATOM 998 N N . VAL A 1 134 ? -10.617 -7.667 -0.440 1.00 74.69 134 VAL A N 1
ATOM 999 C CA . VAL A 1 134 ? -10.045 -6.470 0.187 1.00 74.69 134 VAL A CA 1
ATOM 1000 C C . VAL A 1 134 ? -9.099 -5.769 -0.775 1.00 74.69 134 VAL A C 1
ATOM 1002 O O . VAL A 1 134 ? -8.215 -6.377 -1.382 1.00 74.69 134 VAL A O 1
ATOM 1005 N N . THR A 1 135 ? -9.260 -4.455 -0.908 1.00 76.25 135 THR A N 1
ATOM 1006 C CA . THR A 1 135 ? -8.326 -3.645 -1.688 1.00 76.25 135 THR A CA 1
ATOM 1007 C C . THR A 1 135 ? -7.068 -3.392 -0.878 1.00 76.25 135 THR A C 1
ATOM 1009 O O . THR A 1 135 ? -7.085 -2.637 0.090 1.00 76.25 135 THR A O 1
ATOM 1012 N N . LEU A 1 136 ? -5.957 -3.998 -1.294 1.00 77.81 136 LEU A N 1
ATOM 1013 C CA . LEU A 1 136 ? -4.646 -3.725 -0.715 1.00 77.81 136 LEU A CA 1
ATOM 1014 C C . LEU A 1 136 ? -4.214 -2.299 -1.059 1.00 77.81 136 LEU A C 1
ATOM 1016 O O . LEU A 1 136 ? -4.217 -1.901 -2.225 1.00 77.81 136 LEU A O 1
ATOM 1020 N N . LYS A 1 137 ? -3.824 -1.539 -0.037 1.00 66.88 137 LYS A N 1
ATOM 1021 C CA . LYS A 1 137 ? -3.377 -0.155 -0.167 1.00 66.88 137 LYS A CA 1
ATOM 1022 C C . LY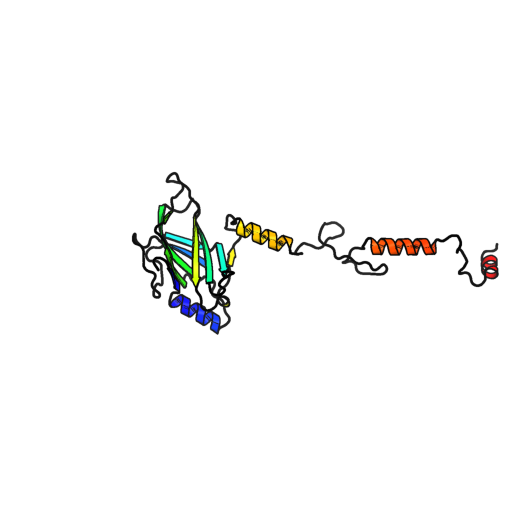S A 1 137 ? -1.968 -0.020 0.383 1.00 66.88 137 LYS A C 1
ATOM 1024 O O . LYS A 1 137 ? -1.687 -0.406 1.512 1.00 66.88 137 LYS A O 1
ATOM 1029 N N . ILE A 1 138 ? -1.094 0.575 -0.412 1.00 60.38 138 ILE A N 1
ATOM 1030 C CA . ILE A 1 138 ? 0.220 1.029 0.026 1.00 60.38 138 ILE A CA 1
ATOM 1031 C C . ILE A 1 138 ? 0.259 2.512 -0.318 1.00 60.38 138 ILE A C 1
ATOM 1033 O O . ILE A 1 138 ? 0.211 2.855 -1.498 1.00 60.38 138 ILE A O 1
ATOM 1037 N N . ASP A 1 139 ? 0.286 3.382 0.690 1.00 55.91 139 ASP A N 1
ATOM 1038 C CA . ASP A 1 139 ? 0.499 4.816 0.489 1.00 55.91 139 ASP A CA 1
ATOM 1039 C C . ASP A 1 139 ? 1.954 5.160 0.842 1.00 55.91 139 ASP A C 1
ATOM 1041 O O . ASP A 1 139 ? 2.278 5.358 2.017 1.00 55.91 139 ASP A O 1
ATOM 1045 N N . PRO A 1 140 ? 2.861 5.211 -0.149 1.00 52.97 140 PRO A N 1
ATOM 1046 C CA . PRO A 1 140 ? 4.267 5.502 0.100 1.00 52.97 140 PRO A CA 1
ATOM 1047 C C . PRO A 1 140 ? 4.544 6.984 0.391 1.00 52.97 140 PRO A C 1
ATOM 1049 O O . PRO A 1 140 ? 5.691 7.326 0.662 1.00 52.97 140 PRO A O 1
ATOM 1052 N N . SER A 1 141 ? 3.542 7.869 0.310 1.00 53.38 141 SER A N 1
ATOM 1053 C CA . SER A 1 141 ? 3.744 9.325 0.354 1.00 53.38 141 SER A CA 1
ATOM 1054 C C . SER A 1 141 ? 3.565 9.952 1.742 1.00 53.38 141 SER A C 1
ATOM 1056 O O . SER A 1 141 ? 4.094 11.030 1.997 1.00 53.38 141 SER A O 1
ATOM 1058 N N . VAL A 1 142 ? 2.875 9.268 2.662 1.00 50.31 142 VAL A N 1
ATOM 1059 C CA . VAL A 1 142 ? 2.569 9.764 4.026 1.00 50.31 142 VAL A CA 1
ATOM 1060 C C . VAL A 1 142 ? 3.432 9.072 5.099 1.00 50.31 142 VAL A C 1
ATOM 1062 O O . VAL A 1 142 ? 3.256 9.261 6.301 1.00 50.31 142 VAL A O 1
ATOM 1065 N N . VAL A 1 143 ? 4.391 8.249 4.678 1.00 50.78 143 VAL A N 1
ATOM 1066 C CA . VAL A 1 143 ? 5.151 7.347 5.545 1.00 50.78 143 VAL A CA 1
ATOM 1067 C C . VAL A 1 143 ? 6.621 7.728 5.499 1.00 50.78 143 VAL A C 1
ATOM 1069 O O . VAL A 1 143 ? 7.236 7.716 4.437 1.00 50.78 143 VAL A O 1
ATOM 1072 N N . LEU A 1 144 ? 7.218 7.976 6.665 1.00 55.59 144 LEU A N 1
ATOM 1073 C CA . LEU A 1 144 ? 8.624 7.634 6.881 1.00 55.59 144 LEU A CA 1
ATOM 1074 C C . LEU A 1 144 ? 8.771 6.152 6.513 1.00 55.59 144 LEU A C 1
ATOM 1076 O O . LEU A 1 144 ? 8.416 5.288 7.312 1.00 55.59 144 LEU A O 1
ATOM 1080 N N . ALA A 1 145 ? 9.173 5.874 5.270 1.00 56.50 145 ALA A N 1
ATOM 1081 C CA . ALA A 1 145 ? 9.250 4.530 4.715 1.00 56.50 145 ALA A CA 1
ATOM 1082 C C . ALA A 1 145 ? 9.971 3.607 5.703 1.00 56.50 145 ALA A C 1
ATOM 1084 O O . ALA A 1 145 ? 11.104 3.879 6.109 1.00 56.50 145 ALA A O 1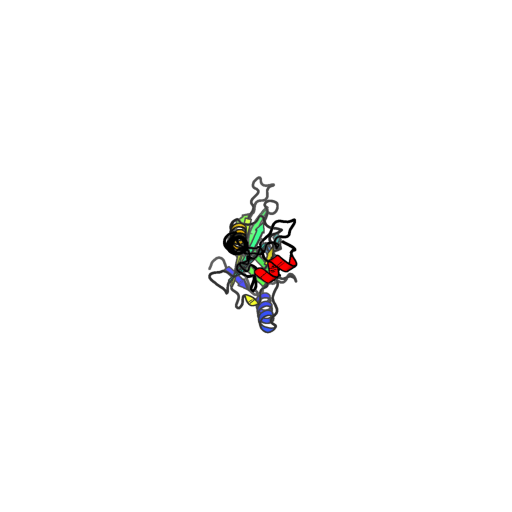
ATOM 1085 N N . THR A 1 146 ? 9.302 2.534 6.134 1.00 59.28 146 THR A N 1
ATOM 1086 C CA . THR A 1 146 ? 9.969 1.506 6.936 1.00 59.28 146 THR A CA 1
ATOM 1087 C C . THR A 1 146 ? 11.132 0.955 6.111 1.00 59.28 146 THR A C 1
ATOM 1089 O O . THR A 1 146 ? 11.021 0.839 4.888 1.00 59.28 146 THR A O 1
ATOM 1092 N N . ARG A 1 147 ? 12.267 0.636 6.750 1.00 61.16 147 ARG A N 1
ATOM 1093 C CA . ARG A 1 147 ? 13.442 0.094 6.036 1.00 61.16 147 ARG A CA 1
ATOM 1094 C C . ARG A 1 147 ? 13.058 -1.106 5.169 1.00 61.16 147 ARG A C 1
ATOM 1096 O O . ARG A 1 147 ? 13.409 -1.121 4.002 1.00 61.16 147 ARG A O 1
ATOM 1103 N N . ASP A 1 148 ? 12.203 -1.991 5.677 1.00 64.31 148 ASP A N 1
ATOM 1104 C CA . ASP A 1 148 ? 11.697 -3.151 4.933 1.00 64.31 148 ASP A CA 1
ATOM 1105 C C . ASP A 1 148 ? 10.906 -2.768 3.666 1.00 64.31 148 ASP A C 1
ATOM 1107 O O . ASP A 1 148 ? 11.014 -3.428 2.627 1.00 64.31 148 ASP A O 1
ATOM 1111 N N . TYR A 1 149 ? 10.116 -1.688 3.707 1.00 73.19 149 TYR A N 1
ATOM 1112 C CA . TYR A 1 149 ? 9.421 -1.187 2.519 1.00 73.19 149 TYR A CA 1
ATOM 1113 C C . TYR A 1 149 ? 10.407 -0.633 1.485 1.00 73.19 149 TYR A C 1
ATOM 1115 O O . TYR A 1 149 ? 10.269 -0.912 0.292 1.00 73.19 149 TYR A O 1
ATOM 1123 N N . VAL A 1 150 ? 11.422 0.111 1.934 1.00 78.19 150 VAL A N 1
ATOM 1124 C CA . VAL A 1 150 ? 12.483 0.630 1.060 1.00 78.19 150 VAL A CA 1
ATOM 1125 C C . VAL A 1 150 ? 13.277 -0.522 0.447 1.00 78.19 150 VAL A C 1
ATOM 1127 O O . VAL A 1 150 ? 13.397 -0.585 -0.773 1.00 78.19 150 VAL A O 1
ATOM 1130 N N . ASP A 1 151 ? 13.729 -1.474 1.258 1.00 77.94 151 ASP A N 1
ATOM 1131 C CA . ASP A 1 151 ? 14.537 -2.614 0.826 1.00 77.94 151 ASP A CA 1
ATOM 1132 C C . ASP A 1 151 ? 13.770 -3.494 -0.171 1.00 77.94 151 ASP A C 1
ATOM 1134 O O . ASP A 1 151 ? 14.289 -3.841 -1.233 1.00 77.94 151 ASP A O 1
ATOM 1138 N N . SER A 1 152 ? 12.496 -3.794 0.105 1.00 81.00 152 SER A N 1
ATOM 1139 C CA . SER A 1 152 ? 11.656 -4.568 -0.819 1.00 81.00 152 SER A CA 1
ATOM 1140 C C . SER A 1 152 ? 11.353 -3.817 -2.120 1.00 81.00 152 SER A C 1
ATOM 1142 O O . SER A 1 152 ? 11.305 -4.433 -3.188 1.00 81.00 152 SER A O 1
ATOM 1144 N N . SER A 1 153 ? 11.180 -2.495 -2.063 1.00 83.44 153 SER A N 1
ATOM 1145 C CA . SER A 1 153 ? 10.961 -1.662 -3.250 1.00 83.44 153 SER A CA 1
ATOM 1146 C C . SER A 1 153 ? 12.220 -1.566 -4.110 1.00 83.44 153 SER A C 1
ATOM 1148 O O . SER A 1 153 ? 12.134 -1.731 -5.326 1.00 83.44 153 SER A O 1
ATOM 1150 N N . ILE A 1 154 ? 13.392 -1.388 -3.490 1.00 87.75 154 ILE A N 1
ATOM 1151 C CA . ILE A 1 154 ? 14.692 -1.400 -4.172 1.00 87.75 154 ILE A CA 1
ATOM 1152 C C . ILE A 1 154 ? 14.924 -2.762 -4.822 1.00 87.75 154 ILE A C 1
ATOM 1154 O O . ILE A 1 154 ? 15.254 -2.817 -6.002 1.00 87.75 154 ILE A O 1
ATOM 1158 N N . GLN A 1 155 ? 14.669 -3.861 -4.111 1.00 87.94 155 GLN A N 1
ATOM 1159 C CA . GLN A 1 155 ? 14.865 -5.205 -4.654 1.00 87.94 155 GLN 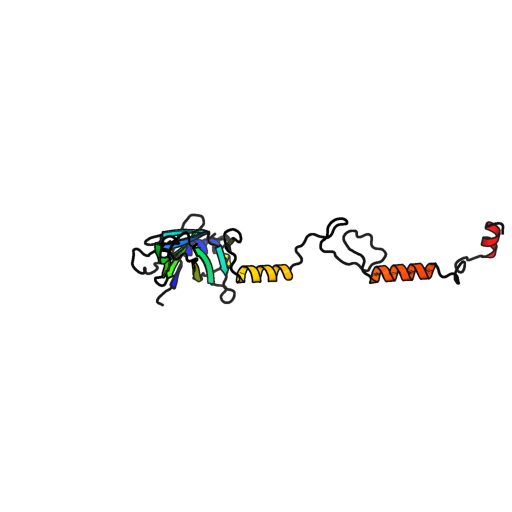A CA 1
ATOM 1160 C C . GLN A 1 155 ? 13.928 -5.505 -5.837 1.00 87.94 155 GLN A C 1
ATOM 1162 O O . GLN A 1 155 ? 14.319 -6.172 -6.798 1.00 87.94 155 GLN A O 1
ATOM 1167 N N . LYS A 1 156 ? 12.682 -5.014 -5.798 1.00 86.38 156 LYS A N 1
ATOM 1168 C CA . LYS A 1 156 ? 11.758 -5.096 -6.941 1.00 86.38 156 LYS A CA 1
ATOM 1169 C C . LYS A 1 156 ? 12.247 -4.253 -8.115 1.00 86.38 156 LYS A C 1
ATOM 1171 O O . LYS A 1 156 ? 12.184 -4.720 -9.248 1.00 86.38 156 LYS A O 1
ATOM 1176 N N . HIS A 1 157 ? 12.732 -3.043 -7.849 1.00 88.06 157 HIS A N 1
ATOM 1177 C CA . HIS A 1 157 ? 13.248 -2.142 -8.874 1.00 88.06 157 HIS A CA 1
ATOM 1178 C C . HIS A 1 157 ? 14.509 -2.700 -9.548 1.00 88.06 157 HIS A C 1
ATOM 1180 O O . HIS A 1 157 ? 14.552 -2.739 -10.775 1.00 88.06 157 HIS A O 1
ATOM 1186 N N . GLU A 1 158 ? 15.460 -3.231 -8.773 1.00 88.38 158 GLU A N 1
ATOM 1187 C CA . GLU A 1 158 ? 16.690 -3.885 -9.251 1.00 88.38 158 GLU A CA 1
ATOM 1188 C C . GLU A 1 158 ? 16.389 -5.033 -10.225 1.00 88.38 158 GLU A C 1
ATOM 1190 O O . GLU A 1 158 ? 17.062 -5.199 -11.239 1.00 88.38 158 GLU A O 1
ATOM 1195 N N . LYS A 1 159 ? 15.344 -5.818 -9.941 1.00 86.69 159 LYS A N 1
ATOM 1196 C CA . LYS A 1 159 ? 14.905 -6.927 -10.802 1.00 86.69 159 LYS A CA 1
ATOM 1197 C C . LYS A 1 159 ? 14.021 -6.482 -11.968 1.00 86.69 159 LYS A C 1
ATOM 1199 O O . LYS A 1 159 ? 13.718 -7.291 -12.846 1.00 86.69 159 LYS A O 1
ATOM 1204 N N . SER A 1 160 ? 13.566 -5.232 -11.976 1.00 87.19 160 SER A N 1
ATOM 1205 C CA . SER A 1 160 ? 12.700 -4.703 -13.024 1.00 87.19 160 SER A CA 1
ATOM 1206 C C . SER A 1 160 ? 13.511 -4.177 -14.208 1.00 87.19 160 SER A C 1
ATOM 1208 O O . SER A 1 160 ? 14.680 -3.825 -14.088 1.00 87.19 160 SER A O 1
ATOM 1210 N N . ARG A 1 161 ? 12.864 -4.078 -15.373 1.00 83.69 161 ARG A N 1
ATOM 1211 C CA . ARG A 1 161 ? 13.393 -3.332 -16.525 1.00 83.69 161 ARG A CA 1
ATOM 1212 C C . ARG A 1 161 ? 12.583 -2.069 -16.818 1.00 83.69 161 ARG A C 1
ATOM 1214 O O . ARG A 1 161 ? 12.537 -1.623 -17.957 1.00 83.69 161 ARG A O 1
ATOM 1221 N N . ASN A 1 162 ? 11.907 -1.530 -15.804 1.00 82.94 162 ASN A N 1
ATOM 1222 C CA . ASN A 1 162 ? 10.977 -0.415 -15.955 1.00 82.94 162 ASN A CA 1
ATOM 1223 C C . ASN A 1 162 ? 11.720 0.930 -15.931 1.00 82.94 162 ASN A C 1
ATOM 1225 O O . ASN A 1 162 ? 11.594 1.710 -14.990 1.00 82.94 162 ASN A O 1
ATOM 1229 N N . HIS A 1 163 ? 12.547 1.152 -16.949 1.00 85.50 163 HIS A N 1
ATOM 1230 C CA . HIS A 1 163 ? 13.228 2.415 -17.212 1.00 85.50 163 HIS A CA 1
ATOM 1231 C C . HIS A 1 163 ? 12.894 2.877 -18.633 1.00 85.50 163 HIS A C 1
ATOM 1233 O O . HIS A 1 163 ? 12.603 2.028 -19.478 1.00 85.50 163 HIS A O 1
ATOM 1239 N N . PRO A 1 164 ? 12.959 4.189 -18.912 1.00 89.00 164 PRO A N 1
ATOM 1240 C CA . PRO A 1 164 ? 12.825 4.698 -20.268 1.00 89.00 164 PRO A CA 1
ATOM 1241 C C . PRO A 1 164 ? 13.812 4.026 -21.228 1.00 89.00 164 PRO A C 1
ATOM 1243 O O . PRO A 1 164 ? 14.954 3.718 -20.858 1.00 89.00 164 PRO A O 1
ATOM 1246 N N . ASP A 1 165 ? 13.370 3.818 -22.465 1.00 89.94 165 ASP A N 1
ATOM 1247 C CA . ASP A 1 165 ? 14.252 3.380 -23.540 1.00 89.94 165 ASP A CA 1
ATOM 1248 C C . ASP A 1 165 ? 15.300 4.466 -23.831 1.00 89.94 165 ASP A C 1
ATOM 1250 O O . ASP A 1 165 ? 15.048 5.662 -23.666 1.00 89.94 165 ASP A O 1
ATOM 1254 N N . ALA A 1 166 ? 16.502 4.056 -24.237 1.00 90.50 166 ALA A N 1
ATOM 1255 C CA . ALA A 1 166 ? 17.525 5.009 -24.648 1.00 90.50 166 ALA A CA 1
ATOM 1256 C C . ALA A 1 166 ? 17.120 5.688 -25.956 1.00 90.50 166 ALA A C 1
ATOM 1258 O O . ALA A 1 166 ? 16.592 5.049 -26.867 1.00 90.50 166 ALA A O 1
ATOM 1259 N N . THR A 1 167 ? 17.454 6.965 -26.075 1.00 87.88 167 THR A N 1
ATOM 1260 C CA . THR A 1 167 ? 17.303 7.727 -27.312 1.00 87.88 167 THR A CA 1
ATOM 1261 C C . THR A 1 167 ? 18.678 8.133 -27.836 1.00 87.88 167 THR A C 1
ATOM 1263 O O . THR A 1 167 ? 19.713 7.850 -27.229 1.00 87.88 167 THR A O 1
ATOM 1266 N N . LEU A 1 168 ? 18.713 8.816 -28.981 1.00 85.81 168 LEU A N 1
ATOM 1267 C CA . LEU A 1 168 ? 19.962 9.356 -29.526 1.00 85.81 168 LEU A CA 1
ATOM 1268 C C . LEU A 1 168 ? 20.565 10.466 -28.647 1.00 85.81 168 LEU A C 1
ATOM 1270 O O . LEU A 1 168 ? 21.752 10.762 -28.768 1.00 85.81 168 LEU A O 1
ATOM 1274 N N . THR A 1 169 ? 19.762 11.082 -27.776 1.00 89.25 169 THR A N 1
ATOM 1275 C CA . THR A 1 169 ? 20.160 12.226 -26.943 1.00 89.25 169 THR A CA 1
ATOM 1276 C C . THR A 1 169 ? 20.104 11.936 -25.446 1.00 89.25 169 THR A C 1
ATOM 1278 O O . THR A 1 169 ? 20.788 12.602 -24.672 1.00 89.25 169 THR A O 1
ATOM 1281 N N . GLU A 1 170 ? 19.327 10.941 -25.021 1.00 90.19 170 GLU A N 1
ATOM 1282 C CA . GLU A 1 170 ? 19.088 10.614 -23.616 1.00 90.19 170 GLU A CA 1
ATOM 1283 C C . GLU A 1 170 ? 19.433 9.154 -23.317 1.00 90.19 170 GLU A C 1
ATOM 1285 O O . GLU A 1 170 ? 19.178 8.239 -24.102 1.00 90.19 170 GLU A O 1
ATOM 1290 N N . LYS A 1 171 ? 20.029 8.923 -22.145 1.00 87.75 171 LYS A N 1
ATOM 1291 C CA . LYS A 1 171 ? 20.396 7.578 -21.690 1.00 87.75 171 LYS A CA 1
ATOM 1292 C C . LYS A 1 171 ? 19.147 6.803 -21.253 1.00 87.75 171 LYS A C 1
ATOM 1294 O O . LYS A 1 171 ? 18.280 7.363 -20.595 1.00 87.75 171 LYS A O 1
ATOM 1299 N N . GLY A 1 172 ? 19.124 5.499 -21.522 1.00 89.69 172 GLY A N 1
ATOM 1300 C CA . GLY A 1 172 ? 18.052 4.583 -21.120 1.00 89.69 172 GLY A CA 1
ATOM 1301 C C . GLY A 1 172 ? 18.434 3.122 -21.369 1.00 89.69 172 GLY A C 1
ATOM 1302 O O . GLY A 1 172 ? 19.610 2.815 -21.595 1.00 89.69 172 GLY A O 1
ATOM 1303 N N . PHE A 1 173 ? 17.465 2.208 -21.336 1.00 91.06 173 PHE A N 1
ATOM 1304 C CA . PHE A 1 173 ? 17.697 0.809 -21.710 1.00 91.06 173 PHE A CA 1
ATOM 1305 C C . PHE A 1 173 ? 17.607 0.591 -23.219 1.00 91.06 173 PHE A C 1
ATOM 1307 O O . PHE A 1 173 ? 16.844 1.240 -23.921 1.00 91.06 173 PHE A O 1
ATOM 1314 N N . THR A 1 174 ? 18.408 -0.344 -23.727 1.00 90.94 174 THR A N 1
ATOM 1315 C CA . THR A 1 174 ? 18.417 -0.725 -25.143 1.00 90.94 174 THR A CA 1
ATOM 1316 C C . THR A 1 174 ? 18.229 -2.225 -25.294 1.00 90.94 174 THR A C 1
ATOM 1318 O O . THR A 1 174 ? 18.659 -3.026 -24.456 1.00 90.94 174 THR A O 1
ATOM 1321 N N . LYS A 1 175 ? 17.581 -2.618 -26.389 1.00 92.94 175 LYS A N 1
ATOM 1322 C CA . LYS A 1 175 ? 17.594 -3.996 -26.883 1.00 92.94 175 LYS A CA 1
ATOM 1323 C C . LYS A 1 175 ? 18.773 -4.154 -27.832 1.00 92.94 175 LYS A C 1
ATOM 1325 O O . LYS A 1 175 ? 19.081 -3.239 -28.587 1.00 92.94 175 LYS A O 1
ATOM 1330 N N . LEU A 1 176 ? 19.437 -5.302 -27.790 1.00 94.69 176 LEU A N 1
ATOM 1331 C CA . LEU A 1 176 ? 20.622 -5.558 -28.603 1.00 94.69 176 LEU A CA 1
ATOM 1332 C C . LEU A 1 176 ? 20.288 -6.483 -29.773 1.00 94.69 176 LEU A C 1
ATOM 1334 O O . LEU A 1 176 ? 19.657 -7.521 -29.578 1.00 94.69 176 LEU A O 1
ATOM 1338 N N . ASN A 1 177 ? 20.767 -6.141 -30.967 1.00 95.06 177 ASN A N 1
ATOM 1339 C CA . ASN A 1 177 ? 20.603 -6.937 -32.178 1.00 95.06 177 ASN A CA 1
ATOM 1340 C C . ASN A 1 177 ? 21.968 -7.216 -32.828 1.00 95.06 177 ASN A C 1
ATOM 1342 O O . ASN A 1 177 ? 22.840 -6.350 -32.894 1.00 95.06 177 ASN A O 1
ATOM 1346 N N . SER A 1 178 ? 22.174 -8.458 -33.275 1.00 97.00 178 SER A N 1
ATOM 1347 C CA . SER A 1 178 ? 23.421 -8.889 -33.926 1.00 97.00 1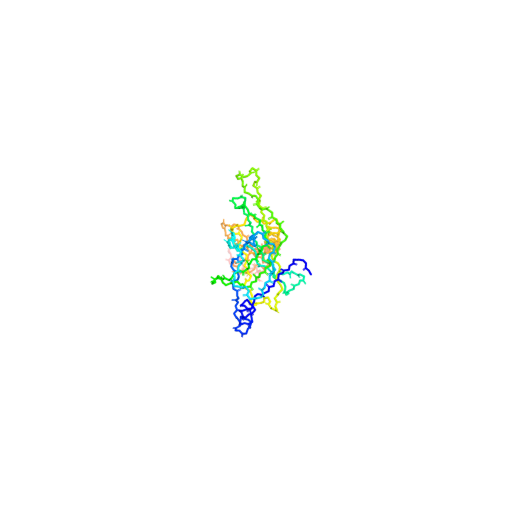78 SER A CA 1
ATOM 1348 C C . SER A 1 178 ? 23.304 -9.063 -35.446 1.00 97.00 178 SER A C 1
ATOM 1350 O O . SER A 1 178 ? 24.253 -9.542 -36.065 1.00 97.00 178 SER A O 1
ATOM 1352 N N . ALA A 1 179 ? 22.166 -8.715 -36.052 1.00 95.75 179 ALA A N 1
ATOM 1353 C CA . ALA A 1 179 ? 22.014 -8.682 -37.504 1.00 95.75 179 ALA A CA 1
ATOM 13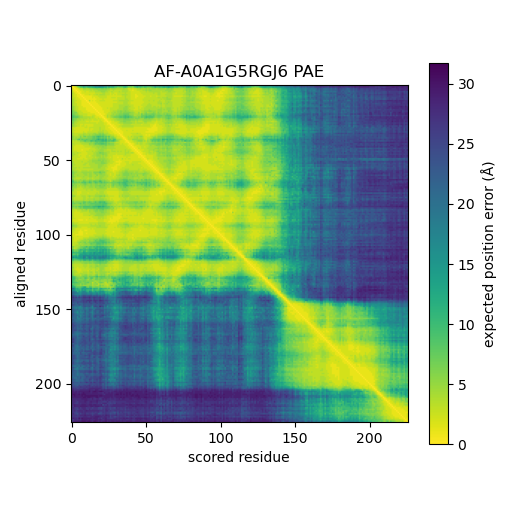54 C C . ALA A 1 179 ? 22.818 -7.522 -38.124 1.00 95.75 179 ALA A C 1
ATOM 1356 O O . ALA A 1 179 ? 22.949 -6.460 -37.521 1.00 95.75 179 ALA A O 1
ATOM 1357 N N . ILE A 1 180 ? 23.337 -7.723 -39.340 1.00 94.25 180 ILE A N 1
ATOM 1358 C CA . ILE A 1 180 ? 24.133 -6.724 -40.087 1.00 94.25 180 ILE A CA 1
ATOM 1359 C C . ILE A 1 180 ? 23.363 -6.070 -41.247 1.00 94.25 180 ILE A C 1
ATOM 1361 O O . ILE A 1 180 ? 23.925 -5.284 -42.000 1.00 94.25 180 ILE A O 1
ATOM 1365 N N . ASN A 1 181 ? 22.087 -6.419 -41.408 1.00 93.94 181 ASN A N 1
ATOM 1366 C CA . ASN A 1 181 ? 21.191 -5.961 -42.475 1.00 93.94 181 ASN A CA 1
ATOM 1367 C C . ASN A 1 181 ? 19.787 -5.604 -41.943 1.00 93.94 181 ASN A C 1
ATOM 1369 O O . ASN A 1 181 ? 18.810 -5.661 -42.685 1.00 93.94 181 ASN A O 1
ATOM 1373 N N . SER A 1 1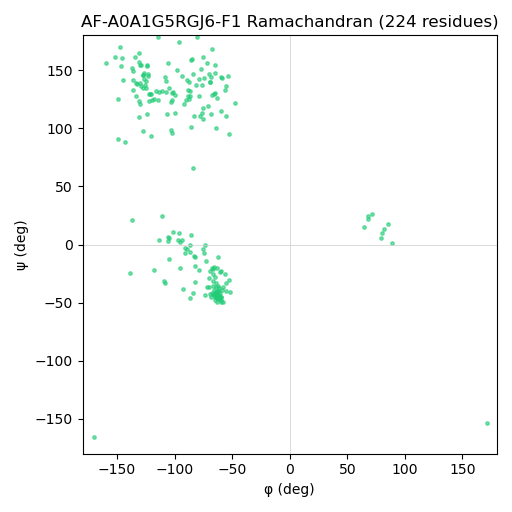82 ? 19.678 -5.323 -40.642 1.00 93.62 182 SER A N 1
ATOM 1374 C CA . SER A 1 182 ? 18.413 -4.947 -40.007 1.00 93.62 182 SER A CA 1
ATOM 1375 C C . SER A 1 182 ? 18.075 -3.483 -40.290 1.00 93.62 182 SER A C 1
ATOM 1377 O O . SER A 1 182 ? 18.966 -2.640 -40.245 1.00 93.62 182 SER A O 1
ATOM 1379 N N . ASN A 1 183 ? 16.788 -3.191 -40.491 1.00 93.38 183 ASN A N 1
ATOM 1380 C CA . ASN A 1 183 ? 16.248 -1.827 -40.593 1.00 93.38 183 ASN A CA 1
ATOM 1381 C C . ASN A 1 183 ? 15.562 -1.371 -39.287 1.00 93.38 183 ASN A C 1
ATOM 1383 O O . ASN A 1 183 ? 14.832 -0.388 -39.282 1.00 93.38 183 ASN A O 1
ATOM 1387 N N . ASP A 1 184 ? 15.720 -2.130 -38.199 1.00 91.31 184 ASP A N 1
ATOM 1388 C CA . ASP A 1 184 ? 15.110 -1.836 -36.899 1.00 91.31 184 ASP A CA 1
ATOM 1389 C C . ASP A 1 184 ? 15.843 -0.692 -36.180 1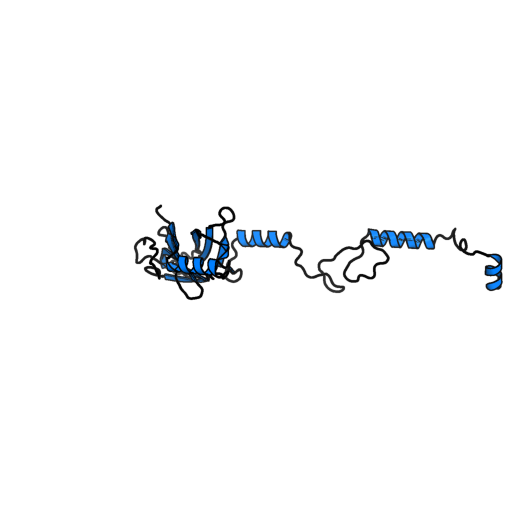.00 91.31 184 ASP A C 1
ATOM 1391 O O . ASP A 1 184 ? 17.012 -0.832 -35.820 1.00 91.31 184 ASP A O 1
ATOM 1395 N N . GLU A 1 185 ? 15.136 0.411 -35.932 1.00 87.88 185 GLU A N 1
ATOM 1396 C CA . GLU A 1 185 ? 15.647 1.603 -35.238 1.00 87.88 185 GLU A CA 1
ATOM 1397 C C . GLU A 1 185 ? 15.470 1.546 -33.709 1.00 87.88 185 GLU A C 1
ATOM 1399 O O . GLU A 1 185 ? 15.938 2.424 -32.988 1.00 87.88 185 GLU A O 1
ATOM 1404 N N . THR A 1 186 ? 14.820 0.504 -33.183 1.00 89.00 186 THR A N 1
ATOM 1405 C CA . THR A 1 186 ? 14.550 0.326 -31.744 1.00 89.00 186 THR A CA 1
ATOM 1406 C C . THR A 1 186 ? 15.593 -0.542 -31.032 1.00 89.00 186 THR A C 1
ATOM 1408 O O . THR A 1 186 ? 15.482 -0.827 -29.835 1.00 89.00 186 THR A O 1
ATOM 1411 N N . THR A 1 187 ? 16.628 -0.983 -31.755 1.00 93.00 187 THR A N 1
ATOM 1412 C CA . THR A 1 187 ? 17.685 -1.862 -31.238 1.00 93.00 187 THR A CA 1
ATOM 1413 C C . THR A 1 187 ? 19.075 -1.294 -31.511 1.00 93.00 187 THR A C 1
ATOM 1415 O O . THR A 1 187 ? 19.323 -0.681 -32.543 1.00 93.00 187 THR A O 1
ATOM 1418 N N . ALA A 1 188 ? 20.010 -1.523 -30.591 1.00 92.69 188 ALA A N 1
ATOM 1419 C CA . ALA A 1 188 ? 21.413 -1.166 -30.754 1.00 92.69 188 ALA A CA 1
ATOM 1420 C C . ALA A 1 188 ? 22.227 -2.349 -31.309 1.00 92.69 188 ALA A C 1
ATOM 1422 O O . ALA A 1 188 ? 21.993 -3.512 -30.960 1.00 92.69 188 ALA A O 1
ATOM 1423 N N . ALA A 1 189 ? 23.220 -2.051 -32.149 1.00 95.19 189 ALA A N 1
ATOM 1424 C CA . ALA A 1 189 ? 24.120 -3.055 -32.710 1.00 95.19 189 ALA A CA 1
ATOM 1425 C C . ALA A 1 189 ? 25.051 -3.648 -31.636 1.00 95.19 189 ALA A C 1
ATOM 1427 O O . ALA A 1 189 ? 25.584 -2.934 -30.786 1.00 95.19 189 ALA A O 1
ATOM 1428 N N . THR A 1 190 ? 25.297 -4.960 -31.687 1.00 96.50 190 THR A N 1
ATOM 1429 C CA . THR A 1 190 ? 26.283 -5.615 -30.808 1.00 96.50 190 THR A CA 1
ATOM 1430 C C . THR A 1 190 ? 27.708 -5.531 -31.370 1.00 96.50 190 THR A C 1
ATOM 1432 O O . THR A 1 190 ? 27.887 -5.444 -32.588 1.00 96.50 190 THR A O 1
ATOM 1435 N N . PRO A 1 191 ? 28.753 -5.701 -30.530 1.00 97.44 191 PRO A N 1
ATOM 1436 C CA . PRO A 1 191 ? 30.125 -5.896 -31.012 1.00 97.44 191 PRO A CA 1
ATOM 1437 C C . PRO A 1 191 ? 30.250 -7.028 -32.044 1.00 97.44 191 PRO A C 1
ATOM 1439 O O . PRO A 1 191 ? 31.073 -6.953 -32.951 1.00 97.44 191 PRO A O 1
ATOM 1442 N N . LYS A 1 192 ? 29.396 -8.059 -31.946 1.00 97.25 192 LYS A N 1
ATOM 1443 C CA . LYS A 1 192 ? 29.307 -9.148 -32.926 1.00 97.25 192 LYS A CA 1
ATOM 1444 C C . LYS A 1 192 ? 28.827 -8.656 -34.296 1.00 97.25 192 LYS A C 1
ATOM 1446 O O . LYS A 1 192 ? 29.460 -9.003 -35.289 1.00 97.25 192 LYS A O 1
ATOM 1451 N N . ALA A 1 193 ? 27.757 -7.856 -34.360 1.00 96.88 193 ALA A N 1
ATOM 1452 C CA . ALA A 1 193 ? 27.297 -7.252 -35.616 1.00 96.88 193 ALA A CA 1
ATOM 1453 C C . ALA A 1 193 ? 28.376 -6.348 -36.224 1.00 96.88 193 ALA A C 1
ATOM 1455 O O . ALA A 1 193 ? 28.701 -6.485 -37.402 1.00 96.88 193 ALA A O 1
ATOM 1456 N N . VAL A 1 194 ? 28.984 -5.481 -35.405 1.00 96.56 194 VAL A N 1
ATOM 1457 C CA . VAL A 1 194 ? 30.051 -4.571 -35.851 1.00 96.56 194 VAL A CA 1
ATOM 1458 C C . VAL A 1 194 ? 31.237 -5.356 -36.415 1.00 96.56 194 VAL A C 1
ATOM 1460 O O . VAL A 1 194 ? 31.722 -5.042 -37.500 1.00 96.56 194 VAL A O 1
ATOM 1463 N N . LYS A 1 195 ? 31.667 -6.424 -35.732 1.00 96.88 195 LYS A N 1
ATOM 1464 C CA . LYS A 1 195 ? 32.758 -7.280 -36.207 1.00 96.88 195 LYS A CA 1
ATOM 1465 C C . LYS A 1 195 ? 32.411 -7.982 -37.519 1.00 96.88 195 LYS A C 1
ATOM 1467 O O . LYS A 1 195 ? 33.224 -7.976 -38.433 1.00 96.88 195 LYS A O 1
ATOM 1472 N N . ALA A 1 196 ? 31.211 -8.549 -37.630 1.00 96.19 196 ALA A N 1
ATOM 1473 C CA . ALA A 1 196 ? 30.774 -9.229 -38.846 1.00 96.19 196 ALA A CA 1
ATOM 1474 C C . ALA A 1 196 ? 30.704 -8.274 -40.053 1.00 96.19 196 ALA A C 1
ATOM 1476 O O . ALA A 1 196 ? 31.128 -8.638 -41.149 1.00 96.19 196 ALA A O 1
ATOM 1477 N N . ALA A 1 197 ? 30.225 -7.042 -39.856 1.00 94.81 197 ALA A N 1
ATOM 1478 C CA . ALA A 1 197 ? 30.220 -6.015 -40.895 1.00 94.81 197 ALA A CA 1
ATOM 1479 C C . ALA A 1 197 ? 31.646 -5.600 -41.302 1.00 94.81 197 ALA A C 1
ATOM 1481 O O . ALA A 1 197 ? 31.936 -5.487 -42.493 1.00 94.81 197 ALA A O 1
ATOM 1482 N N . TYR A 1 198 ? 32.545 -5.433 -40.327 1.00 94.12 198 TYR A N 1
ATOM 1483 C CA . TYR A 1 198 ? 33.954 -5.114 -40.566 1.00 94.12 198 TYR A CA 1
ATOM 1484 C C . TYR A 1 198 ? 34.677 -6.213 -41.361 1.00 94.12 198 TYR A C 1
ATOM 1486 O O . TYR A 1 198 ? 35.347 -5.923 -42.352 1.00 94.12 198 TYR A O 1
ATOM 1494 N N . ASP A 1 199 ? 34.498 -7.479 -40.978 1.00 92.88 199 ASP A N 1
ATOM 1495 C CA . ASP A 1 199 ? 35.103 -8.622 -41.669 1.00 92.88 199 ASP A CA 1
ATOM 1496 C C . ASP A 1 199 ? 34.573 -8.750 -43.108 1.00 92.88 199 ASP A C 1
ATOM 1498 O O . ASP A 1 199 ? 35.349 -8.964 -44.043 1.00 92.88 199 ASP A O 1
ATOM 1502 N N . ASN A 1 200 ? 33.267 -8.535 -43.314 1.00 89.94 200 ASN A N 1
ATOM 1503 C CA . ASN A 1 200 ? 32.671 -8.485 -44.651 1.00 89.94 200 ASN A CA 1
ATOM 1504 C C . ASN A 1 200 ? 33.297 -7.364 -45.503 1.00 89.94 200 ASN A C 1
ATOM 1506 O O . ASN A 1 200 ? 33.729 -7.621 -46.627 1.00 89.94 200 ASN A O 1
ATOM 1510 N N . ALA A 1 201 ? 33.426 -6.147 -44.965 1.00 88.81 201 ALA A N 1
ATOM 1511 C CA . ALA A 1 201 ? 34.046 -5.026 -45.674 1.00 88.81 201 ALA A CA 1
ATOM 1512 C C . ALA A 1 201 ? 35.506 -5.318 -46.067 1.00 88.81 201 ALA A C 1
ATOM 1514 O O . ALA A 1 201 ? 35.889 -5.111 -47.220 1.00 88.81 201 ALA A O 1
ATOM 1515 N N . ASN A 1 202 ? 36.302 -5.877 -45.152 1.00 85.69 202 ASN A N 1
ATOM 1516 C CA . ASN A 1 202 ? 37.682 -6.269 -45.442 1.00 85.69 202 ASN A CA 1
ATOM 1517 C C . ASN A 1 202 ? 37.778 -7.349 -46.526 1.00 85.69 202 ASN A C 1
ATOM 1519 O O . ASN A 1 202 ? 38.688 -7.296 -47.351 1.00 85.69 202 ASN A O 1
ATOM 1523 N N . SER A 1 203 ? 36.832 -8.293 -46.575 1.00 83.12 203 SER A N 1
ATOM 1524 C CA . SER A 1 203 ? 36.806 -9.319 -47.626 1.00 83.12 203 SER A CA 1
ATOM 1525 C C . SER A 1 203 ? 36.585 -8.732 -49.026 1.00 83.12 203 SER A C 1
ATOM 1527 O O . SER A 1 203 ? 37.152 -9.227 -49.995 1.00 83.12 203 SER A O 1
ATOM 1529 N N . LYS A 1 204 ? 35.819 -7.638 -49.143 1.00 79.25 204 LYS A N 1
ATOM 1530 C CA . LYS A 1 204 ? 35.560 -6.950 -50.419 1.00 79.25 204 LYS A CA 1
ATOM 1531 C C . LYS A 1 204 ? 36.712 -6.053 -50.876 1.00 79.25 204 LYS A C 1
ATOM 1533 O O . LYS A 1 204 ? 36.813 -5.767 -52.062 1.00 79.25 204 LYS A O 1
ATOM 1538 N N . LEU A 1 205 ? 37.578 -5.627 -49.958 1.00 69.00 205 LEU A N 1
ATOM 1539 C CA . LEU A 1 205 ? 38.737 -4.765 -50.229 1.00 69.00 205 LEU A CA 1
ATOM 1540 C C . LEU A 1 205 ? 40.048 -5.548 -50.408 1.00 69.00 205 LEU A C 1
ATOM 1542 O O . LEU A 1 205 ? 41.133 -4.957 -50.441 1.00 69.00 205 LEU A O 1
ATOM 1546 N N . ALA A 1 206 ? 39.975 -6.876 -50.503 1.00 72.06 206 ALA A N 1
ATOM 1547 C CA . ALA A 1 206 ? 41.137 -7.730 -50.682 1.00 72.06 206 ALA A CA 1
ATOM 1548 C C . ALA A 1 206 ? 41.813 -7.434 -52.037 1.00 72.06 206 ALA A C 1
ATOM 1550 O O . ALA A 1 206 ? 41.378 -7.898 -53.087 1.00 72.06 206 ALA A O 1
ATOM 1551 N N . LYS A 1 207 ? 42.904 -6.651 -52.017 1.00 66.75 207 LYS A N 1
ATOM 1552 C CA . LYS A 1 207 ? 43.616 -6.160 -53.219 1.00 66.75 207 LYS A CA 1
ATOM 1553 C C . LYS A 1 207 ? 44.080 -7.267 -54.172 1.00 66.75 207 LYS A C 1
ATOM 1555 O O . LYS A 1 207 ? 44.233 -7.023 -55.363 1.00 66.75 207 LYS A O 1
ATOM 1560 N N . ASN A 1 208 ? 44.298 -8.476 -53.658 1.00 68.50 208 ASN A N 1
ATOM 1561 C CA . ASN A 1 208 ? 44.640 -9.665 -54.442 1.00 68.50 208 ASN A CA 1
ATOM 1562 C C . ASN A 1 208 ? 43.448 -10.262 -55.221 1.00 68.50 208 ASN A C 1
ATOM 1564 O O . ASN A 1 208 ? 43.656 -11.178 -56.011 1.00 68.50 208 ASN A O 1
ATOM 1568 N N . GLN A 1 209 ? 42.226 -9.762 -55.013 1.00 66.88 209 GLN A N 1
ATOM 1569 C CA . GLN A 1 209 ? 41.003 -10.160 -55.718 1.00 66.88 209 GLN A CA 1
ATOM 1570 C C . GLN A 1 209 ? 40.422 -9.047 -56.606 1.00 66.88 209 GLN A C 1
ATOM 1572 O O . GLN A 1 209 ? 39.382 -9.254 -57.227 1.00 66.88 209 GLN A O 1
ATOM 1577 N N . ASN A 1 210 ? 41.086 -7.889 -56.718 1.00 72.81 210 ASN A N 1
ATOM 1578 C CA . ASN A 1 210 ? 40.628 -6.802 -57.586 1.00 72.81 210 ASN A CA 1
ATOM 1579 C C . ASN A 1 210 ? 40.545 -7.283 -59.046 1.00 72.81 210 ASN A C 1
ATOM 1581 O O . ASN A 1 210 ? 41.558 -7.629 -59.656 1.00 72.81 210 ASN A O 1
ATOM 1585 N N . GLY A 1 211 ? 39.330 -7.315 -59.601 1.00 74.38 211 GLY A N 1
ATOM 1586 C CA . GLY A 1 211 ? 39.064 -7.772 -60.963 1.00 74.38 211 GLY A CA 1
ATOM 1587 C C .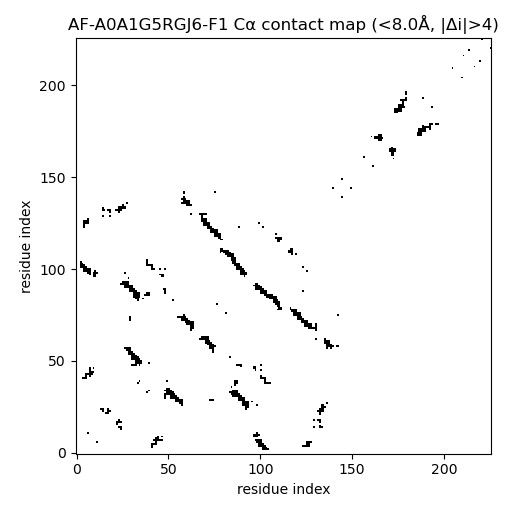 GLY A 1 211 ? 38.994 -9.292 -61.134 1.00 74.38 211 GLY A C 1
ATOM 1588 O O . GLY A 1 211 ? 38.982 -9.773 -62.268 1.00 74.38 211 GLY A O 1
ATOM 1589 N N . ALA A 1 212 ? 38.967 -10.071 -60.046 1.00 76.31 212 ALA A N 1
ATOM 1590 C CA . ALA A 1 212 ? 38.699 -11.513 -60.098 1.00 76.31 212 ALA A CA 1
ATOM 1591 C C . ALA A 1 212 ? 37.259 -11.824 -60.545 1.00 76.31 212 ALA A C 1
ATOM 1593 O O . ALA A 1 212 ? 36.996 -12.885 -61.101 1.00 76.31 212 ALA A O 1
ATOM 1594 N N . ASP A 1 213 ? 36.352 -10.882 -60.318 1.00 78.44 213 ASP A N 1
ATOM 1595 C CA . ASP A 1 213 ? 34.943 -10.896 -60.689 1.00 78.44 213 ASP A CA 1
ATOM 1596 C C . ASP A 1 213 ? 34.673 -10.381 -62.111 1.00 78.44 213 ASP A C 1
ATOM 1598 O O . ASP A 1 213 ? 33.543 -10.490 -62.578 1.00 78.44 213 ASP A O 1
ATOM 1602 N N . ILE A 1 214 ? 35.684 -9.858 -62.818 1.00 85.56 214 ILE A N 1
ATOM 1603 C CA . ILE A 1 214 ? 35.551 -9.426 -64.215 1.00 85.56 214 ILE A CA 1
ATOM 1604 C C . ILE A 1 214 ? 35.532 -10.668 -65.124 1.00 85.56 214 ILE A C 1
ATOM 1606 O O . ILE A 1 214 ? 36.572 -11.323 -65.260 1.00 85.56 214 ILE A O 1
ATOM 1610 N N . PRO A 1 215 ? 34.403 -10.982 -65.798 1.00 86.06 215 PRO A N 1
ATOM 1611 C CA . PRO A 1 215 ? 34.289 -12.198 -66.608 1.00 86.06 215 PRO A CA 1
ATOM 1612 C C . PRO A 1 215 ? 35.144 -12.154 -67.881 1.00 86.06 215 PRO A C 1
ATOM 1614 O O . PRO A 1 215 ? 35.726 -13.163 -68.267 1.00 86.06 215 PRO A O 1
ATOM 1617 N N . ASP A 1 216 ? 35.253 -10.978 -68.511 1.00 91.12 216 ASP A N 1
ATOM 1618 C CA . ASP A 1 216 ? 36.115 -10.727 -69.669 1.00 91.12 216 ASP A CA 1
ATOM 1619 C C . ASP A 1 216 ? 36.999 -9.504 -69.408 1.00 91.12 216 ASP A C 1
ATOM 1621 O O . ASP A 1 216 ? 36.603 -8.345 -69.568 1.00 91.12 216 ASP A O 1
ATOM 1625 N N . LYS A 1 217 ? 38.229 -9.784 -68.978 1.00 89.38 217 LYS A N 1
ATOM 1626 C CA . LYS A 1 217 ? 39.218 -8.757 -68.640 1.00 89.38 217 LYS A CA 1
ATOM 1627 C C . LYS A 1 217 ? 39.663 -7.959 -69.861 1.00 89.38 217 LYS A C 1
ATOM 1629 O O . LYS A 1 217 ? 39.953 -6.774 -69.729 1.00 89.38 217 LYS A O 1
ATOM 1634 N N . ASN A 1 218 ? 39.683 -8.572 -71.041 1.00 89.44 218 ASN A N 1
ATOM 1635 C CA . ASN A 1 218 ? 40.133 -7.908 -72.260 1.00 89.44 218 ASN A CA 1
ATOM 1636 C C . ASN A 1 218 ? 39.089 -6.898 -72.743 1.00 89.44 218 ASN A C 1
ATOM 1638 O O . ASN A 1 218 ? 39.437 -5.768 -73.085 1.00 89.44 218 ASN A O 1
ATOM 1642 N N . ALA A 1 219 ? 37.805 -7.270 -72.715 1.00 91.69 219 ALA A N 1
ATOM 1643 C CA . ALA A 1 219 ? 36.716 -6.342 -73.011 1.00 91.69 219 ALA A CA 1
ATOM 1644 C C . ALA A 1 219 ? 36.670 -5.183 -72.003 1.00 91.69 219 ALA A C 1
ATOM 1646 O O . ALA A 1 219 ? 36.481 -4.031 -72.394 1.00 91.69 219 ALA A O 1
ATOM 1647 N N . PHE A 1 220 ? 36.900 -5.471 -70.719 1.00 89.94 220 PHE A N 1
ATOM 1648 C CA . PHE A 1 220 ? 36.974 -4.451 -69.674 1.00 89.94 220 PHE A CA 1
ATOM 1649 C C . PHE A 1 220 ? 38.083 -3.421 -69.936 1.00 89.94 220 PHE A C 1
ATOM 1651 O O . PHE A 1 220 ? 37.806 -2.224 -69.927 1.00 89.94 220 PHE A O 1
ATOM 1658 N N . VAL A 1 221 ? 39.310 -3.866 -70.233 1.00 91.00 221 VAL A N 1
ATOM 1659 C CA . VAL A 1 221 ? 40.444 -2.973 -70.552 1.00 91.00 221 VAL A CA 1
ATOM 1660 C C . VAL A 1 221 ? 40.150 -2.133 -71.797 1.00 91.00 221 VAL A C 1
ATOM 1662 O O . VAL A 1 221 ? 40.311 -0.914 -71.768 1.00 91.00 221 VAL A O 1
ATOM 1665 N N . LYS A 1 222 ? 39.607 -2.752 -72.852 1.00 91.38 222 LYS A N 1
ATOM 1666 C CA . LYS A 1 222 ? 39.235 -2.055 -74.091 1.00 91.38 222 LYS A CA 1
ATOM 1667 C C . LYS A 1 222 ? 38.211 -0.937 -73.857 1.00 91.38 222 LYS A C 1
ATOM 1669 O O . LYS A 1 222 ? 38.328 0.127 -74.458 1.00 91.38 222 LYS A O 1
ATOM 1674 N N . ASN A 1 223 ? 37.228 -1.154 -72.982 1.00 89.56 223 ASN A N 1
ATOM 1675 C CA . ASN A 1 223 ? 36.209 -0.150 -72.649 1.00 89.56 223 ASN A CA 1
ATOM 1676 C C . ASN A 1 223 ? 36.768 1.038 -71.850 1.00 89.56 223 ASN A C 1
ATOM 1678 O O . ASN A 1 223 ? 36.176 2.115 -71.876 1.00 89.56 223 ASN A O 1
ATOM 1682 N N . LEU A 1 224 ? 37.895 0.856 -71.157 1.00 89.25 224 LEU A N 1
ATOM 1683 C CA . LEU A 1 224 ? 38.600 1.928 -70.451 1.00 89.25 224 LEU A CA 1
ATOM 1684 C C . LEU A 1 224 ? 39.527 2.743 -71.366 1.00 89.25 224 LEU A C 1
ATOM 1686 O O . LEU A 1 224 ? 40.027 3.778 -70.935 1.00 89.25 224 LEU A O 1
ATOM 1690 N N . GLY A 1 225 ? 39.755 2.299 -72.608 1.00 84.62 225 GLY A N 1
ATOM 1691 C CA . GLY A 1 225 ? 40.677 2.956 -73.539 1.00 84.62 225 GLY A CA 1
ATOM 1692 C C . GLY A 1 225 ? 42.150 2.853 -73.126 1.00 84.62 225 GLY A C 1
ATOM 1693 O O . GLY A 1 225 ? 42.938 3.720 -73.501 1.00 84.62 225 GLY A O 1
ATOM 1694 N N . LEU A 1 226 ? 42.486 1.829 -72.333 1.00 81.19 226 LEU A N 1
ATOM 1695 C CA . LEU A 1 226 ? 43.843 1.489 -71.896 1.00 81.19 226 LEU A CA 1
ATOM 1696 C C . LEU A 1 226 ? 44.498 0.459 -72.823 1.00 81.19 226 LEU A C 1
ATOM 1698 O O . LEU A 1 226 ? 43.759 -0.353 -73.430 1.00 81.19 226 LEU A O 1
#

Foldseek 3Di:
DLKDKDFAPVLQVLLVVLVVVVHAFEFFKKWWAQQVVDQDDDDNPDFDRNGTQDMDTWQWWDADPVHNQKIKTKDKDWLQDFPGWTFKMFTATPVRTTGMIITDPTDGQHHVVVVDRDIDMDMDMYGHPHPSRHDTDHDPPVDPQDVVNVVVVVVVVVPDQPWDQDDPVGDHDAAEDQDLPDPDPRHDYDPNNVVVVVVVVVVVVPPVCVCVPPPDVPVVVVVVVD

Solvent-accessible surface area (backbone atoms only — not comparable to full-atom values): 12894 Å² total; per-residue (Å²): 130,97,62,55,54,46,56,9,58,63,24,50,51,51,43,51,49,15,57,74,72,74,41,60,46,50,66,42,32,39,32,39,12,32,30,76,82,43,78,50,80,68,55,45,85,45,68,63,72,85,30,71,75,46,74,45,66,46,38,37,35,44,65,38,93,88,44,69,43,28,39,39,39,30,34,76,41,51,26,90,53,54,76,48,47,37,11,30,40,36,37,18,31,80,87,66,49,32,29,28,34,24,29,48,76,84,39,78,37,43,20,44,93,75,79,44,58,41,72,47,78,48,75,49,67,37,78,46,97,59,53,80,18,42,49,72,42,76,45,78,85,87,44,87,69,50,66,67,59,49,53,53,49,50,55,51,54,72,74,46,83,92,62,61,65,46,54,100,88,46,90,50,52,77,46,77,38,62,66,82,82,71,88,64,86,79,45,42,77,32,74,66,14,54,48,54,49,50,55,53,53,53,64,76,64,39,74,94,51,71,67,71,83,49,92,52,60,67,63,53,40,56,74,70,76,104